Protein AF-A0A5E7XSR6-F1 (afdb_monomer)

Foldseek 3Di:
DDDDDDDDDDDDDDDDPPDDDPPPPPPDDPAFDADQDPQVLLVVVVWDDDPDPLDRDDPDDFPPPPQPDFAFAFFQAQQALDPVQVVQLLVLQLVQLLLPPLVFDLFVSLLSSQLLVFQLQWPRFPVGSNRRSAPCLVPPVAGPRNCSNVVVVVDDGDVVSSVSSSVSSVCRNNGDIDRQQHSFNDKDFPVDDDSNQNNFAWRDDTGRMTTTDHDDSSRVVTTNNHHRPSGHDDPPDDPVCCNPQVVCVSVVHDDDDDDPDDDDDDDDDDDDDDPDDDDDPDPDDDDDDDDDDDDDDDDDDDPDDDDDDDDDDDDDDDDDDDD

Radius of gyration: 32.45 Å; Cα contacts (8 Å, |Δi|>4): 374; chains: 1; bounding box: 91×85×134 Å

Mean predicted aligned error: 17.58 Å

Solvent-accessible surface area (backbone atoms only — not comparable to full-atom values): 20797 Å² total; per-residue (Å²): 139,87,85,86,84,83,85,82,81,83,84,82,81,83,79,82,80,87,71,79,75,80,83,77,74,78,76,75,76,75,81,56,71,55,59,74,53,64,67,61,45,31,54,77,70,72,38,51,76,67,88,72,82,69,50,82,66,74,88,62,78,73,74,77,75,59,92,88,71,64,67,52,49,78,61,45,64,71,64,50,81,42,73,68,29,45,53,46,33,41,52,32,41,16,48,50,18,30,78,76,21,53,90,44,56,72,69,29,27,42,46,48,45,42,26,53,58,36,30,20,18,14,54,46,44,42,36,21,55,32,45,48,50,50,33,42,51,88,45,94,90,50,43,76,39,58,54,65,68,73,57,55,77,78,50,88,76,59,65,72,46,45,54,53,22,36,55,50,27,50,42,35,43,69,28,54,65,51,44,78,45,29,68,18,64,47,69,47,49,76,90,61,83,63,63,62,57,63,43,36,37,79,63,41,73,45,81,64,33,39,32,21,22,63,49,72,52,48,29,68,62,25,49,72,74,32,68,68,68,32,54,47,68,62,88,90,58,68,74,90,50,50,77,60,53,52,54,29,50,76,71,73,42,84,83,86,80,82,70,96,82,75,84,86,80,88,84,84,90,79,91,74,91,71,88,75,84,85,80,82,86,76,81,86,77,90,78,91,84,84,89,83,90,85,85,89,77,93,76,91,81,81,80,96,74,87,86,83,84,82,78,81,80,80,80,83,82,84,81,86,80,91,129

pLDDT: mean 71.44, std 25.41, range [27.58, 98.69]

Sequence (323 aa):
MWVRAIFGVALLSAGASCVPAPDVATQAVPPAKPIRDPRLLLTKLGLAVPEGPLAEAPSSPAAAVTQGQLPAAPPFVETTYTPDAAARARDCLTAAVYYEARSEAPDGQRAVAQVVLNRVRNRAFPNTVCGVVYQGSNRRTGCQFSFTCDGSLYRPREPRAWDRARSIADAALSGSVFAEVGSATSYHTTAILPWWAPSLARVATIGAHVFYRWRSNLESALSYGQRYAGVEPVIGASPASVGREAVAAAFGVQVHYGSTDAQPAAAGKTADMAFGVAIHRGTGRAAVTTEPASSAVASDSVHGVRVHFGTRPATPEIGEATS

Secondary structure (DSSP, 8-state):
-------------------PPP------PPPPPPP--HHHHHHHTT----SS---PPP-S------TT-PPPPPP-B---SSHHHHHHHHHHHHHHHHHHHTTS-HHHHHHHHHHHHHHHTSTTS-SSHHHHHTTTTT-TT--SSGGGTSSGGGSPPPHHHHHHHHHHHHHHHBT---GGGTT--EEEETT---TTGGGSEEEEEETTEEEEE--HHHHHHHSS-S---S--PPTTS-HHHHHHHHHHHHTT-------S--PPPP-----------------------------------SSS-----PPPPPPPP------

Structure (mmCIF, N/CA/C/O backbone):
data_AF-A0A5E7XSR6-F1
#
_entry.id   AF-A0A5E7XSR6-F1
#
loop_
_atom_site.group_PDB
_atom_site.id
_atom_site.type_symbol
_atom_site.label_atom_id
_atom_site.label_alt_id
_atom_site.label_comp_id
_atom_site.label_asym_id
_atom_site.label_entity_id
_atom_site.label_seq_id
_atom_site.pdbx_PDB_ins_code
_atom_site.Cartn_x
_atom_site.Cartn_y
_atom_site.Cartn_z
_atom_site.occupancy
_atom_site.B_iso_or_equiv
_atom_site.auth_seq_id
_atom_site.auth_comp_id
_atom_site.auth_asym_id
_atom_site.auth_atom_id
_atom_site.pdbx_PDB_model_num
ATOM 1 N N . MET A 1 1 ? 67.914 -37.451 54.148 1.00 39.16 1 MET A N 1
ATOM 2 C CA . MET A 1 1 ? 67.658 -36.124 53.548 1.00 39.16 1 MET A CA 1
ATOM 3 C C . MET A 1 1 ? 66.232 -36.107 53.020 1.00 39.16 1 MET A C 1
ATOM 5 O O . MET A 1 1 ? 65.933 -36.854 52.102 1.00 39.16 1 MET A O 1
ATOM 9 N N . TRP A 1 2 ? 65.344 -35.354 53.667 1.00 38.56 2 TRP A N 1
ATOM 10 C CA . TRP A 1 2 ? 63.948 -35.155 53.263 1.00 38.56 2 TRP A CA 1
ATOM 11 C C . TRP A 1 2 ? 63.833 -33.769 52.623 1.00 38.56 2 TRP A C 1
ATOM 13 O O . TRP A 1 2 ? 64.243 -32.794 53.248 1.00 38.56 2 TRP A O 1
ATOM 23 N N . VAL A 1 3 ? 63.264 -33.664 51.422 1.00 47.06 3 VAL A N 1
ATOM 24 C CA . VAL A 1 3 ? 62.862 -32.379 50.828 1.00 47.06 3 VAL A CA 1
ATOM 25 C C . VAL A 1 3 ? 61.350 -32.423 50.631 1.00 47.06 3 VAL A C 1
ATOM 27 O O . VAL A 1 3 ? 60.840 -33.197 49.827 1.00 47.06 3 VAL A O 1
ATOM 30 N N . ARG A 1 4 ? 60.629 -31.624 51.425 1.00 52.78 4 ARG A N 1
ATOM 31 C CA . ARG A 1 4 ? 59.186 -31.387 51.292 1.00 52.78 4 ARG A CA 1
ATOM 32 C C . ARG A 1 4 ? 58.971 -30.263 50.276 1.00 52.78 4 ARG A C 1
ATOM 34 O O . ARG A 1 4 ? 59.413 -29.145 50.516 1.00 52.78 4 ARG A O 1
ATOM 41 N N . ALA A 1 5 ? 58.283 -30.553 49.175 1.00 56.84 5 ALA A N 1
ATOM 42 C CA . ALA A 1 5 ? 57.785 -29.540 48.250 1.00 56.84 5 ALA A CA 1
ATOM 43 C C . ALA A 1 5 ? 56.442 -28.991 48.764 1.00 56.84 5 ALA A C 1
ATOM 45 O O . ALA A 1 5 ? 55.510 -29.754 49.018 1.00 56.84 5 ALA A O 1
ATOM 46 N N . ILE A 1 6 ? 56.360 -27.672 48.941 1.00 59.56 6 ILE A N 1
ATOM 47 C CA . ILE A 1 6 ? 55.143 -26.945 49.316 1.00 59.56 6 ILE A CA 1
ATOM 48 C C . ILE A 1 6 ? 54.480 -26.476 48.016 1.00 59.56 6 ILE A C 1
ATOM 50 O O . ILE A 1 6 ? 55.027 -25.621 47.324 1.00 59.56 6 ILE A O 1
ATOM 54 N N . PHE A 1 7 ? 53.312 -27.025 47.677 1.00 52.94 7 PHE A N 1
ATOM 55 C CA . PHE A 1 7 ? 52.449 -26.473 46.629 1.00 52.94 7 PHE A CA 1
ATOM 56 C C . PHE A 1 7 ? 51.563 -25.382 47.241 1.00 52.94 7 PHE A C 1
ATOM 58 O O . PHE A 1 7 ? 50.692 -25.668 48.061 1.00 52.94 7 PHE A O 1
ATOM 65 N N . GLY A 1 8 ? 51.807 -24.126 46.863 1.00 49.34 8 GLY A N 1
ATOM 66 C CA . GLY A 1 8 ? 50.949 -22.992 47.202 1.00 49.34 8 GLY A CA 1
ATOM 67 C C . GLY A 1 8 ? 49.717 -22.952 46.297 1.00 49.34 8 GLY A C 1
ATOM 68 O O . GLY A 1 8 ? 49.843 -22.888 45.077 1.00 49.34 8 GLY A O 1
ATOM 69 N N . VAL A 1 9 ? 48.527 -22.985 46.894 1.00 58.41 9 VAL A N 1
ATOM 70 C CA . VAL A 1 9 ? 47.251 -22.762 46.203 1.00 58.41 9 VAL A CA 1
ATOM 71 C C . VAL A 1 9 ? 46.986 -21.257 46.166 1.00 58.41 9 VAL A C 1
ATOM 73 O O . VAL A 1 9 ? 46.831 -20.628 47.211 1.00 58.41 9 VAL A O 1
ATOM 76 N N . ALA A 1 10 ? 46.942 -20.671 44.969 1.00 54.31 10 ALA A N 1
ATOM 77 C CA . ALA A 1 10 ? 46.503 -19.294 44.772 1.00 54.31 10 ALA A CA 1
ATOM 78 C C . ALA A 1 10 ? 44.969 -19.221 44.877 1.00 54.31 10 ALA A C 1
ATOM 80 O O . ALA A 1 10 ? 44.261 -19.795 44.050 1.00 54.31 10 ALA A O 1
ATOM 81 N N . LEU A 1 11 ? 44.451 -18.523 45.892 1.00 57.03 11 LEU A N 1
ATOM 82 C CA . LEU A 1 11 ? 43.033 -18.166 45.970 1.00 57.03 11 LEU A CA 1
ATOM 83 C C . LEU A 1 11 ? 42.720 -17.076 44.933 1.00 57.03 11 LEU A C 1
ATOM 85 O O . LEU A 1 11 ? 43.234 -15.963 45.031 1.00 57.03 11 LEU A O 1
ATOM 89 N N . LEU A 1 12 ? 41.842 -17.375 43.970 1.00 55.56 12 LEU A N 1
ATOM 90 C CA . LEU A 1 12 ? 41.169 -16.358 43.161 1.00 55.56 12 LEU A CA 1
ATOM 91 C C . LEU A 1 12 ? 39.979 -15.785 43.941 1.00 55.56 12 LEU A C 1
ATOM 93 O O . LEU A 1 12 ? 38.986 -16.471 44.177 1.00 55.56 12 LEU A O 1
ATOM 97 N N . SER A 1 13 ? 40.067 -14.509 44.303 1.00 56.28 13 SER A N 1
ATOM 98 C CA . SER A 1 13 ? 38.968 -13.738 44.884 1.00 56.28 13 SER A CA 1
ATOM 99 C C . SER A 1 13 ? 38.013 -13.276 43.776 1.00 56.28 13 SER A C 1
ATOM 101 O O . SER A 1 13 ? 38.313 -12.329 43.051 1.00 56.28 13 SER A O 1
ATOM 103 N N . ALA A 1 14 ? 36.854 -13.920 43.632 1.00 58.34 14 ALA A N 1
ATOM 104 C CA . ALA A 1 14 ? 35.772 -13.415 42.788 1.00 58.34 14 ALA A CA 1
ATOM 105 C C . ALA A 1 14 ? 35.026 -12.291 43.530 1.00 58.34 14 ALA A C 1
ATOM 107 O O . ALA A 1 14 ? 34.187 -12.546 44.393 1.00 58.34 14 ALA A O 1
ATOM 108 N N . GLY A 1 15 ? 35.355 -11.035 43.223 1.00 54.59 15 GLY A N 1
ATOM 109 C CA . GLY A 1 15 ? 34.603 -9.879 43.704 1.00 54.59 15 GLY A CA 1
ATOM 110 C C . GLY A 1 15 ? 33.270 -9.761 42.965 1.00 54.59 15 GLY A C 1
ATOM 111 O O . GLY A 1 15 ? 33.239 -9.341 41.811 1.00 54.59 15 GLY A O 1
ATOM 112 N N . ALA A 1 16 ?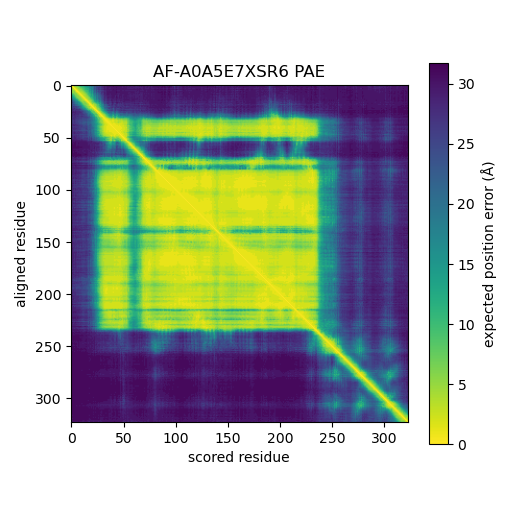 32.167 -10.118 43.622 1.00 59.72 16 ALA A N 1
ATOM 113 C CA . ALA A 1 16 ? 30.824 -9.811 43.145 1.00 59.72 16 ALA A CA 1
ATOM 114 C C . ALA A 1 16 ? 30.572 -8.302 43.300 1.00 59.72 16 ALA A C 1
ATOM 116 O O . ALA A 1 16 ? 30.295 -7.811 44.394 1.00 59.72 16 ALA A O 1
ATOM 117 N N . SER A 1 17 ? 30.718 -7.547 42.210 1.00 64.75 17 SER A N 1
ATOM 118 C CA . SER A 1 17 ? 30.332 -6.138 42.178 1.00 64.75 17 SER A CA 1
ATOM 119 C C . SER A 1 17 ? 28.809 -6.053 42.064 1.00 64.75 17 SER A C 1
ATOM 121 O O . SER A 1 17 ? 28.239 -6.243 40.991 1.00 64.75 17 SER A O 1
ATOM 123 N N . CYS A 1 18 ? 28.139 -5.816 43.191 1.00 59.16 18 CYS A N 1
ATOM 124 C CA . CYS A 1 18 ? 26.712 -5.512 43.237 1.00 59.16 18 CYS A CA 1
ATOM 125 C C . CYS A 1 18 ? 26.480 -4.069 42.768 1.00 59.16 18 CYS A C 1
ATOM 127 O O . CYS A 1 18 ? 26.270 -3.175 43.585 1.00 59.16 18 CYS A O 1
ATOM 129 N N . VAL A 1 19 ? 26.533 -3.829 41.457 1.00 73.56 19 VAL A N 1
ATOM 130 C CA . VAL A 1 19 ? 25.953 -2.615 40.869 1.00 73.56 19 VAL A CA 1
ATOM 131 C C . VAL A 1 19 ? 24.514 -2.956 40.475 1.00 73.56 19 VAL A C 1
ATOM 133 O O . VAL A 1 19 ? 24.324 -3.750 39.552 1.00 73.56 19 VAL A O 1
ATOM 136 N N . PRO A 1 20 ? 23.491 -2.427 41.171 1.00 63.44 20 PRO A N 1
ATOM 137 C CA . PRO A 1 20 ? 22.112 -2.603 40.742 1.00 63.44 20 PRO A CA 1
ATOM 138 C C . PRO A 1 20 ? 21.938 -1.966 39.360 1.00 63.44 20 PRO A C 1
ATOM 140 O O . PRO A 1 20 ? 22.352 -0.827 39.133 1.00 63.44 20 PRO A O 1
ATOM 143 N N . ALA A 1 21 ? 21.362 -2.721 38.424 1.00 61.53 21 ALA A N 1
ATOM 144 C CA . ALA A 1 21 ? 20.996 -2.189 37.120 1.00 61.53 21 ALA A CA 1
ATOM 145 C C . ALA A 1 21 ? 20.028 -1.008 37.323 1.00 61.53 21 ALA A C 1
ATOM 147 O O . ALA A 1 21 ? 19.143 -1.107 38.176 1.00 61.53 21 ALA A O 1
ATOM 148 N N . PRO A 1 22 ? 20.178 0.108 36.589 1.00 59.19 22 PRO A N 1
ATOM 149 C CA . PRO A 1 22 ? 19.211 1.188 36.674 1.00 59.19 22 PRO A CA 1
ATOM 150 C C . PRO A 1 22 ? 17.839 0.646 36.269 1.00 59.19 22 PRO A C 1
ATOM 152 O O . PRO A 1 22 ? 17.699 0.052 35.197 1.00 59.19 22 PRO A O 1
ATOM 155 N N . ASP A 1 23 ? 16.839 0.860 37.124 1.00 51.88 23 ASP A N 1
ATOM 156 C CA . ASP A 1 23 ? 15.438 0.640 36.790 1.00 51.88 23 ASP A CA 1
ATOM 157 C C . ASP A 1 23 ? 15.093 1.527 35.591 1.00 51.88 23 ASP A C 1
ATOM 159 O O . ASP A 1 23 ? 14.804 2.720 35.719 1.00 51.88 23 ASP A O 1
ATOM 163 N N . VAL A 1 24 ? 15.144 0.950 34.390 1.00 56.66 24 VAL A N 1
ATOM 164 C CA . VAL A 1 24 ? 14.559 1.559 33.200 1.00 56.66 24 VAL A CA 1
ATOM 165 C C . VAL A 1 24 ? 13.053 1.437 33.371 1.00 56.66 24 VAL A C 1
ATOM 167 O O . VAL A 1 24 ? 12.417 0.507 32.875 1.00 56.66 24 VAL A O 1
ATOM 170 N N . ALA A 1 25 ? 12.481 2.374 34.126 1.00 51.47 25 ALA A N 1
ATOM 171 C CA . ALA A 1 25 ? 11.051 2.591 34.157 1.00 51.47 25 ALA A CA 1
ATOM 172 C C . ALA A 1 25 ? 10.600 2.808 32.709 1.00 51.47 25 ALA A C 1
ATOM 174 O O . ALA A 1 25 ? 10.896 3.829 32.084 1.00 51.47 25 ALA A O 1
ATOM 175 N N . THR A 1 26 ? 9.913 1.811 32.158 1.00 54.03 26 THR A N 1
ATOM 176 C CA . THR A 1 26 ? 9.207 1.913 30.889 1.00 54.03 26 THR A CA 1
ATOM 177 C C . THR A 1 26 ? 8.106 2.946 31.085 1.00 54.03 26 THR A C 1
ATOM 179 O O . THR A 1 26 ? 7.009 2.638 31.541 1.00 54.03 26 THR A O 1
ATOM 182 N N . GLN A 1 27 ? 8.409 4.214 30.798 1.00 49.91 27 GLN A N 1
ATOM 183 C CA . GLN A 1 27 ? 7.385 5.244 30.721 1.00 49.91 27 GLN A CA 1
ATOM 184 C C . GLN A 1 27 ? 6.416 4.827 29.614 1.00 49.91 27 GLN A C 1
ATOM 186 O O . GLN A 1 27 ? 6.729 4.909 28.426 1.00 49.91 27 GLN A O 1
ATOM 191 N N . ALA A 1 28 ? 5.250 4.322 30.015 1.00 58.31 28 ALA A N 1
ATOM 192 C CA . ALA A 1 28 ? 4.170 4.015 29.101 1.00 58.31 28 ALA A CA 1
ATOM 193 C C . ALA A 1 28 ? 3.761 5.320 28.409 1.00 58.31 28 ALA A C 1
ATOM 195 O O . ALA A 1 28 ? 3.197 6.217 29.038 1.00 58.31 28 ALA A O 1
ATOM 196 N N . VAL A 1 29 ? 4.085 5.450 27.120 1.00 58.41 29 VAL A N 1
ATOM 197 C CA . VAL A 1 29 ? 3.645 6.585 26.307 1.00 58.41 29 VAL A CA 1
ATOM 198 C C . VAL A 1 29 ? 2.113 6.597 26.345 1.00 58.41 29 VAL A C 1
ATOM 200 O O . VAL A 1 29 ? 1.501 5.592 25.970 1.00 58.41 29 VAL A O 1
ATOM 203 N N . PRO A 1 30 ? 1.470 7.683 26.817 1.00 61.91 30 PRO A N 1
ATOM 204 C CA . PRO A 1 30 ? 0.019 7.725 26.907 1.00 61.91 30 PRO A CA 1
ATOM 205 C C . PRO A 1 30 ? -0.591 7.516 25.514 1.00 61.91 30 PRO A C 1
ATOM 207 O O . PRO A 1 30 ? -0.061 8.042 24.528 1.00 61.91 30 PRO A O 1
ATOM 210 N N . PRO A 1 31 ? -1.698 6.760 25.401 1.00 70.62 31 PRO A N 1
ATOM 211 C CA . PRO A 1 31 ? -2.284 6.444 24.107 1.00 70.62 31 PRO A CA 1
ATOM 212 C C . PRO A 1 31 ? -2.679 7.732 23.381 1.00 70.62 31 PRO A C 1
ATOM 214 O O . PRO A 1 31 ? -3.325 8.618 23.951 1.00 70.62 31 PRO A O 1
ATOM 217 N N . ALA A 1 32 ? -2.283 7.845 22.112 1.00 80.38 32 ALA A N 1
ATOM 218 C CA . ALA A 1 32 ? -2.592 9.014 21.301 1.00 80.38 32 ALA A CA 1
ATOM 219 C C . ALA A 1 32 ? -4.114 9.227 21.216 1.00 80.38 32 ALA A C 1
ATOM 221 O O . ALA A 1 32 ? -4.882 8.295 20.970 1.00 80.38 32 ALA A O 1
ATOM 222 N N . LYS A 1 33 ? -4.567 10.470 21.412 1.00 86.44 33 LYS A N 1
ATOM 223 C CA . LYS A 1 33 ? -5.989 10.812 21.274 1.00 86.44 33 LYS A CA 1
ATOM 224 C C . LYS A 1 33 ? -6.396 10.789 19.791 1.00 86.44 33 LYS A C 1
ATOM 226 O O . LYS A 1 33 ? -5.635 11.281 18.957 1.00 86.44 33 LYS A O 1
ATOM 231 N N . PRO A 1 34 ? -7.594 10.279 19.450 1.00 87.94 34 PRO A N 1
ATOM 232 C CA . PRO A 1 34 ? -8.066 10.252 18.070 1.00 87.94 34 PRO A CA 1
ATOM 233 C C . PRO A 1 34 ? -8.287 11.669 17.532 1.00 87.94 34 PRO A C 1
ATOM 235 O O . PRO A 1 34 ? -8.967 12.484 18.161 1.00 87.94 34 PRO A O 1
ATOM 238 N N . ILE A 1 35 ? -7.758 11.947 16.343 1.00 89.31 35 ILE A N 1
ATOM 239 C CA . ILE A 1 35 ? -8.008 13.190 15.613 1.00 89.31 35 ILE A CA 1
ATOM 240 C C . ILE A 1 35 ? -9.332 13.043 14.869 1.00 89.31 35 ILE A C 1
ATOM 242 O O . ILE A 1 35 ? -9.474 12.174 14.012 1.00 89.31 35 ILE A O 1
ATOM 246 N N . ARG A 1 36 ? -10.311 13.881 15.227 1.00 86.56 36 ARG A N 1
ATOM 247 C CA . ARG A 1 36 ? -11.663 13.843 14.645 1.00 86.56 36 ARG A CA 1
ATOM 248 C C . ARG A 1 36 ? -11.819 14.719 13.407 1.00 86.56 36 ARG A C 1
ATOM 250 O O . ARG A 1 36 ? -12.655 14.400 12.574 1.00 86.56 36 ARG A O 1
ATOM 257 N N . ASP A 1 37 ? -11.031 15.786 13.295 1.00 89.00 37 ASP A N 1
ATOM 258 C CA . ASP A 1 37 ? -11.021 16.657 12.119 1.00 89.00 37 ASP A CA 1
ATOM 259 C C . ASP A 1 37 ? -10.346 15.931 10.935 1.00 89.00 37 ASP A C 1
ATOM 261 O O . ASP A 1 37 ? -9.140 15.651 11.001 1.00 89.00 37 ASP A O 1
ATOM 265 N N . PRO A 1 38 ? -11.088 15.631 9.849 1.00 88.12 38 PRO A N 1
ATOM 266 C CA . PRO A 1 38 ? -10.548 14.939 8.685 1.00 88.12 38 PRO A CA 1
ATOM 267 C C . PRO A 1 38 ? -9.421 15.698 7.985 1.00 88.12 38 PRO A C 1
ATOM 269 O O . PRO A 1 38 ? -8.438 15.087 7.565 1.00 88.12 38 PRO A O 1
ATOM 272 N N . ARG A 1 39 ? -9.535 17.026 7.866 1.00 90.12 39 ARG A N 1
ATOM 273 C CA . ARG A 1 39 ? -8.524 17.847 7.187 1.00 90.12 39 ARG A CA 1
ATOM 274 C C . ARG A 1 39 ? -7.235 17.865 7.986 1.00 90.12 39 ARG A C 1
ATOM 276 O O . ARG A 1 39 ? -6.160 17.665 7.422 1.00 90.12 39 ARG A O 1
ATOM 283 N N . LEU A 1 40 ? -7.340 18.041 9.302 1.00 91.94 40 LEU A N 1
ATOM 284 C CA . LEU A 1 40 ? -6.182 17.977 10.186 1.00 91.94 40 LEU A CA 1
ATOM 285 C C . LEU A 1 40 ? -5.515 16.597 10.149 1.00 91.94 40 LEU A C 1
ATOM 287 O O . LEU A 1 40 ? -4.286 16.518 10.110 1.00 91.94 40 LEU A O 1
ATOM 291 N N . LEU A 1 41 ? -6.304 15.516 10.144 1.00 92.06 41 LEU A N 1
ATOM 292 C CA . LEU A 1 41 ? -5.781 14.153 10.062 1.00 92.06 41 LEU A CA 1
ATOM 293 C C . LEU A 1 41 ? -4.997 13.929 8.761 1.00 92.06 41 LEU A C 1
ATOM 295 O O . LEU A 1 41 ? -3.854 13.480 8.821 1.00 92.06 41 LEU A O 1
ATOM 299 N N . LEU A 1 42 ? -5.574 14.276 7.606 1.00 92.12 42 LEU A N 1
ATOM 300 C CA . LEU A 1 42 ? -4.919 14.127 6.300 1.00 92.12 42 LEU A CA 1
ATOM 301 C C . LEU A 1 42 ? -3.630 14.954 6.208 1.00 92.12 42 LEU A C 1
ATOM 303 O O . LEU A 1 42 ? -2.594 14.427 5.801 1.00 92.12 42 LEU A O 1
ATOM 307 N N . THR A 1 43 ? -3.668 16.207 6.665 1.00 92.44 43 THR A N 1
ATOM 308 C CA . THR A 1 43 ? -2.491 17.085 6.695 1.00 92.44 43 THR A CA 1
ATOM 309 C C . THR A 1 43 ? -1.380 16.502 7.566 1.00 92.44 43 THR A C 1
ATOM 311 O O . THR A 1 43 ? -0.230 16.443 7.133 1.00 92.44 43 THR A O 1
ATOM 314 N N . LYS A 1 44 ? -1.699 16.004 8.770 1.00 91.88 44 LYS A N 1
ATOM 315 C CA . LYS A 1 44 ? -0.698 15.378 9.653 1.00 91.88 44 LYS A CA 1
ATOM 316 C C . LYS A 1 44 ? -0.149 14.057 9.111 1.00 91.88 44 LYS A C 1
ATOM 318 O O . LYS A 1 44 ? 0.978 13.701 9.436 1.00 91.88 44 LYS A O 1
ATOM 323 N N . LEU A 1 45 ? -0.918 13.346 8.289 1.00 90.56 45 LEU A N 1
ATOM 324 C CA . LEU A 1 45 ? -0.451 12.165 7.558 1.00 90.56 45 LEU A CA 1
ATOM 325 C C . LEU A 1 45 ? 0.380 12.525 6.312 1.00 90.56 45 LEU A C 1
ATOM 327 O O . LEU A 1 45 ? 0.927 11.631 5.672 1.00 90.56 45 LEU A O 1
ATOM 331 N N . GLY A 1 46 ? 0.485 13.808 5.946 1.00 89.38 46 GLY A N 1
ATOM 332 C CA . GLY A 1 46 ? 1.179 14.244 4.733 1.00 89.38 46 GLY A CA 1
ATOM 333 C C . GLY A 1 46 ? 0.485 13.794 3.441 1.00 89.38 46 GLY A C 1
ATOM 334 O O . GLY A 1 46 ? 1.154 13.616 2.413 1.00 89.38 46 GLY A O 1
ATOM 335 N N . LEU A 1 47 ? -0.832 13.578 3.501 1.00 91.44 47 LEU A N 1
ATOM 336 C CA . LEU A 1 47 ? -1.676 13.168 2.380 1.00 91.44 47 LEU A CA 1
ATOM 337 C C . LEU A 1 47 ? -2.302 14.380 1.686 1.00 91.44 47 LEU A C 1
ATOM 339 O O . LEU A 1 47 ? -2.382 15.469 2.256 1.00 91.44 47 LEU A O 1
ATOM 343 N N . ALA A 1 48 ? -2.751 14.186 0.444 1.00 89.62 48 ALA A N 1
ATOM 344 C CA . ALA A 1 48 ? -3.489 15.226 -0.258 1.00 89.62 48 ALA A CA 1
ATOM 345 C C . ALA A 1 48 ? -4.829 15.471 0.449 1.00 89.62 48 ALA A C 1
ATOM 347 O O . ALA A 1 48 ? -5.507 14.524 0.852 1.00 89.62 48 ALA A O 1
ATOM 348 N N . VAL A 1 49 ? -5.211 16.740 0.581 1.00 89.56 49 VAL A N 1
ATOM 349 C CA . VAL A 1 49 ? -6.517 17.158 1.098 1.00 89.56 49 VAL A CA 1
ATOM 350 C C . VAL A 1 49 ? -7.363 17.561 -0.109 1.00 89.56 49 VAL A C 1
ATOM 352 O O . VAL A 1 49 ? -7.102 18.616 -0.682 1.00 89.56 49 VAL A O 1
ATOM 355 N N . PRO A 1 50 ? -8.328 16.736 -0.556 1.00 82.69 50 PRO A N 1
ATOM 356 C CA . PRO A 1 50 ? -9.135 17.080 -1.718 1.00 82.69 50 PRO A CA 1
ATOM 357 C C . PRO A 1 50 ? -9.976 18.333 -1.477 1.00 82.69 50 PRO A C 1
ATOM 359 O O . PRO A 1 50 ? -10.533 18.521 -0.392 1.00 82.69 50 PRO A O 1
ATOM 362 N N . GLU A 1 51 ? -10.126 19.143 -2.522 1.00 76.19 51 GLU A N 1
ATOM 363 C CA . GLU A 1 51 ? -11.071 20.256 -2.523 1.00 76.19 51 GLU A CA 1
ATOM 364 C C . GLU A 1 51 ? -12.520 19.739 -2.427 1.00 76.19 51 GLU A C 1
ATOM 366 O O . GLU A 1 51 ? -12.874 18.691 -2.989 1.00 76.19 51 GLU A O 1
ATOM 371 N N . GLY A 1 52 ? -13.361 20.475 -1.694 1.00 73.44 52 GLY A N 1
ATOM 372 C CA . GLY A 1 52 ? -14.778 20.160 -1.479 1.00 73.44 52 GLY A CA 1
ATOM 373 C C . GLY A 1 52 ? -15.134 19.640 -0.074 1.00 73.44 52 GLY A C 1
ATOM 374 O O . GLY A 1 52 ? -14.307 19.654 0.846 1.00 73.44 52 GLY A O 1
ATOM 375 N N . PRO A 1 53 ? -16.395 19.224 0.142 1.00 68.31 53 PRO A N 1
ATOM 376 C CA . PRO A 1 53 ? -16.862 18.751 1.441 1.00 68.31 53 PRO A 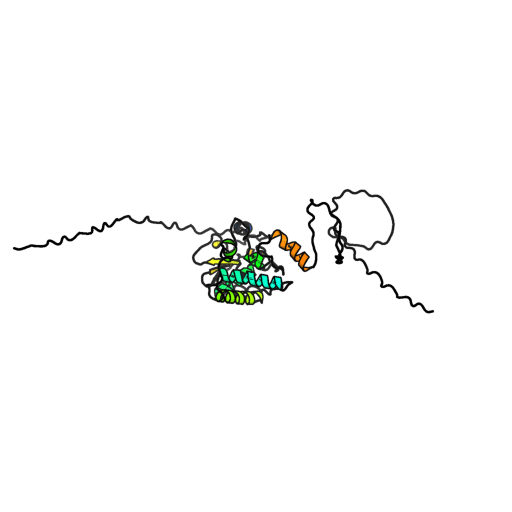CA 1
ATOM 377 C C . PRO A 1 53 ? -16.263 17.377 1.782 1.00 68.31 53 PRO A C 1
ATOM 379 O O . PRO A 1 53 ? -16.770 16.328 1.391 1.00 68.31 53 PRO A O 1
ATOM 382 N N . LEU A 1 54 ? -15.178 17.386 2.557 1.00 68.88 54 LEU A N 1
ATOM 383 C CA . LEU A 1 54 ? -14.721 16.252 3.362 1.00 68.88 54 LEU A CA 1
ATOM 384 C C . LEU A 1 54 ? -15.612 16.242 4.601 1.00 68.88 54 LEU A C 1
ATOM 386 O O . LEU A 1 54 ? -15.261 16.860 5.601 1.00 68.88 54 LEU A O 1
ATOM 390 N N . ALA A 1 55 ? -16.829 15.721 4.448 1.00 57.12 55 ALA A N 1
ATOM 391 C CA . ALA A 1 55 ? -17.932 15.915 5.382 1.00 57.12 55 ALA A CA 1
ATOM 392 C C . ALA A 1 55 ? -17.503 15.872 6.863 1.00 57.12 55 ALA A C 1
ATOM 394 O O . ALA A 1 55 ? -16.705 15.034 7.292 1.00 57.12 55 ALA A O 1
ATOM 395 N N . GLU A 1 56 ? -18.060 16.785 7.650 1.00 49.81 56 GLU A N 1
ATOM 396 C CA . GLU A 1 56 ? -17.889 16.831 9.097 1.00 49.81 56 GLU A CA 1
ATOM 397 C C . GLU A 1 56 ? -18.486 15.554 9.697 1.00 49.81 56 GLU A C 1
ATOM 399 O O . GLU A 1 56 ? -19.628 15.200 9.401 1.00 49.81 56 GLU A O 1
ATOM 404 N N . ALA A 1 57 ? -17.667 14.778 10.415 1.00 45.72 57 ALA A N 1
ATOM 405 C CA . ALA A 1 57 ? -18.049 13.479 10.966 1.00 45.72 57 ALA A CA 1
ATOM 406 C C . ALA A 1 57 ? -19.374 13.588 11.741 1.00 45.72 57 ALA A C 1
ATOM 408 O O . ALA A 1 57 ? -19.427 14.373 12.690 1.00 45.72 57 ALA A O 1
ATOM 409 N N . PRO A 1 58 ? -20.430 12.803 11.434 1.00 39.69 58 PRO A N 1
ATOM 410 C CA . PRO A 1 58 ? -21.519 12.683 12.385 1.00 39.69 58 PRO A CA 1
ATOM 411 C C . PRO A 1 58 ? -20.941 12.089 13.675 1.00 39.69 58 PRO A C 1
ATOM 413 O O . PRO A 1 58 ? -20.283 11.048 13.669 1.00 39.69 58 PRO A O 1
ATOM 416 N N . SER A 1 59 ? -21.193 12.766 14.790 1.00 42.44 59 SER A N 1
ATOM 417 C CA . SER A 1 59 ? -20.787 12.397 16.150 1.00 42.44 59 SER A CA 1
ATOM 418 C C . SER A 1 59 ? -21.492 11.148 16.694 1.00 42.44 59 SER A C 1
ATOM 420 O O . SER A 1 59 ? -21.337 10.827 17.872 1.00 42.44 59 SER A O 1
ATOM 422 N N . SER A 1 60 ? -22.234 10.413 15.861 1.00 38.78 60 SER A N 1
ATOM 423 C CA . SER A 1 60 ? -22.802 9.130 16.262 1.00 38.78 60 SER A CA 1
ATOM 424 C C . SER A 1 60 ? -21.697 8.082 16.384 1.00 38.78 60 SER A C 1
ATOM 426 O O . SER A 1 60 ? -20.816 8.027 15.517 1.00 38.78 60 SER A O 1
ATOM 428 N N . PRO A 1 61 ? -21.726 7.228 17.427 1.00 41.12 61 PRO A N 1
ATOM 429 C CA . PRO A 1 61 ? -20.878 6.049 17.444 1.00 41.12 61 PRO A CA 1
ATOM 430 C C . PRO A 1 61 ? -21.163 5.317 16.140 1.00 41.12 61 PRO A C 1
ATOM 432 O O . PRO A 1 61 ? -22.327 5.079 15.816 1.00 41.12 61 PRO A O 1
ATOM 435 N N . ALA A 1 62 ? -20.115 5.061 15.352 1.00 47.09 62 ALA A N 1
ATOM 436 C CA . ALA A 1 62 ? -20.230 4.241 14.161 1.00 47.09 62 ALA A CA 1
ATOM 437 C C . ALA A 1 62 ? -21.088 3.041 14.552 1.00 47.09 62 ALA A C 1
ATOM 439 O O . ALA A 1 62 ? -20.700 2.318 15.474 1.00 47.09 62 ALA A O 1
ATOM 440 N N . ALA A 1 63 ? -22.272 2.897 13.940 1.00 41.91 63 ALA A N 1
ATOM 441 C CA . ALA A 1 63 ? -23.063 1.691 14.103 1.00 41.91 63 ALA A CA 1
ATOM 442 C C . ALA A 1 63 ? -22.072 0.551 13.924 1.00 41.91 63 ALA A C 1
ATOM 444 O O . ALA A 1 63 ? -21.336 0.543 12.931 1.00 41.91 63 ALA A O 1
ATOM 445 N N . ALA A 1 64 ? -21.923 -0.264 14.968 1.00 43.31 64 ALA A N 1
ATOM 446 C CA . ALA A 1 64 ? -20.897 -1.279 15.020 1.00 43.31 64 ALA A CA 1
ATOM 447 C C . ALA A 1 64 ? -21.060 -2.129 13.763 1.00 43.31 64 ALA A C 1
ATOM 449 O O . ALA A 1 64 ? -22.009 -2.898 13.643 1.00 43.31 64 ALA A O 1
ATOM 450 N N . VAL A 1 65 ? -20.178 -1.929 12.783 1.00 46.53 65 VAL A N 1
ATOM 451 C CA . VAL A 1 65 ? -20.080 -2.850 11.665 1.00 46.53 65 VAL A CA 1
ATOM 452 C C . VAL A 1 65 ? -19.533 -4.108 12.309 1.00 46.53 65 VAL A C 1
ATOM 454 O O . VAL A 1 65 ? -18.365 -4.143 12.701 1.00 46.53 65 VAL A O 1
ATOM 457 N N . THR A 1 66 ? -20.414 -5.082 12.520 1.00 43.25 66 THR A N 1
ATOM 458 C CA . THR A 1 66 ? -20.063 -6.406 13.018 1.00 43.25 66 THR A CA 1
ATOM 459 C C . THR A 1 66 ? -18.864 -6.909 12.224 1.00 43.25 66 THR A C 1
ATOM 461 O O . THR A 1 66 ? -18.856 -6.842 10.990 1.00 43.25 66 THR A O 1
ATOM 464 N N . GLN A 1 67 ? -17.822 -7.362 12.928 1.00 41.56 67 GLN A N 1
ATOM 465 C CA . GLN A 1 67 ? -16.686 -8.013 12.284 1.00 41.56 67 GLN A CA 1
ATOM 466 C C . GLN A 1 67 ? -17.225 -9.155 11.411 1.00 41.56 67 GLN A C 1
ATOM 468 O O . GLN A 1 67 ? -17.868 -10.060 11.930 1.00 41.56 67 GLN A O 1
ATOM 473 N N . GLY A 1 68 ? -17.029 -9.063 10.092 1.00 43.97 68 GLY A N 1
ATOM 474 C CA . GLY A 1 68 ? -17.526 -10.052 9.125 1.00 43.97 68 GLY A CA 1
ATOM 475 C C . GLY A 1 68 ? -18.359 -9.500 7.965 1.00 43.97 68 GLY A C 1
ATOM 476 O O . GLY A 1 68 ? -18.583 -10.230 7.010 1.00 43.97 68 GLY A O 1
ATOM 477 N N . GLN A 1 69 ? -18.768 -8.224 7.988 1.00 55.75 69 GLN A N 1
ATOM 478 C CA . GLN A 1 69 ? -19.597 -7.639 6.917 1.00 55.75 69 GLN A CA 1
ATOM 479 C C . GLN A 1 69 ? -19.014 -6.346 6.336 1.00 55.75 69 GLN A C 1
ATOM 481 O O . GLN A 1 69 ? -19.725 -5.375 6.074 1.00 55.75 69 GLN A O 1
ATOM 486 N N . LEU A 1 70 ? -17.691 -6.306 6.166 1.00 66.00 70 LEU A N 1
ATOM 487 C CA . LEU A 1 70 ? -17.063 -5.231 5.405 1.00 66.00 70 LEU A CA 1
ATOM 488 C C . LEU A 1 70 ? -17.272 -5.511 3.915 1.00 66.00 70 LEU A C 1
ATOM 490 O O . LEU A 1 70 ? -16.941 -6.610 3.466 1.00 66.00 70 LEU A O 1
ATOM 494 N N . PRO A 1 71 ? -17.816 -4.558 3.137 1.00 72.00 71 PRO A N 1
ATOM 495 C CA . PRO A 1 71 ? -17.917 -4.744 1.702 1.00 72.00 71 PRO A CA 1
ATOM 496 C C . PRO A 1 71 ? -16.510 -4.928 1.132 1.00 72.00 71 PRO A C 1
ATOM 498 O O . PRO A 1 71 ? -15.592 -4.158 1.437 1.00 72.00 71 PRO A O 1
ATOM 501 N N . ALA A 1 72 ? -16.343 -5.969 0.319 1.00 82.19 72 ALA A N 1
ATOM 502 C CA . ALA A 1 72 ? -15.116 -6.168 -0.430 1.00 82.19 72 ALA A CA 1
ATOM 503 C C . ALA A 1 72 ? -14.857 -4.941 -1.318 1.00 82.19 72 ALA A C 1
ATOM 505 O O . ALA A 1 72 ? -15.792 -4.319 -1.832 1.00 82.19 72 ALA A O 1
ATOM 506 N N . ALA A 1 73 ? -13.585 -4.595 -1.511 1.00 86.88 73 ALA A N 1
ATOM 507 C CA . ALA A 1 73 ? -13.236 -3.575 -2.487 1.00 86.88 73 ALA A CA 1
ATOM 508 C C . ALA A 1 73 ? -13.707 -4.014 -3.885 1.00 86.88 73 ALA A C 1
ATOM 510 O O . ALA A 1 73 ? -13.663 -5.206 -4.195 1.00 86.88 73 ALA A O 1
ATOM 511 N N . PRO A 1 74 ? -14.098 -3.085 -4.772 1.00 87.62 74 PRO A N 1
ATOM 512 C CA . PRO A 1 74 ? -14.303 -3.430 -6.171 1.00 87.62 74 PRO A CA 1
ATOM 513 C C . PRO A 1 74 ? -13.039 -4.098 -6.749 1.00 87.62 74 PRO A C 1
ATOM 515 O O . PRO A 1 74 ? -11.922 -3.724 -6.355 1.00 87.62 74 PRO A O 1
ATOM 518 N N . PRO A 1 75 ? -13.159 -5.032 -7.705 1.00 89.19 75 PRO A N 1
ATOM 519 C CA . PRO A 1 75 ? -12.009 -5.540 -8.447 1.00 89.19 75 PRO A CA 1
ATOM 520 C C . PRO A 1 75 ? -11.188 -4.400 -9.050 1.00 89.19 75 PRO A C 1
ATOM 522 O O . PRO A 1 75 ? -11.740 -3.408 -9.532 1.00 89.19 75 PRO A O 1
ATOM 525 N N . PHE A 1 76 ? -9.863 -4.496 -8.961 1.00 88.06 76 PHE A N 1
ATOM 526 C CA . PHE A 1 76 ? -8.967 -3.621 -9.711 1.00 88.06 76 PHE A CA 1
ATOM 527 C C . PHE A 1 76 ? -8.593 -4.352 -10.987 1.00 88.06 76 PHE A C 1
ATOM 529 O O . PHE A 1 76 ? -7.783 -5.267 -10.944 1.00 88.06 76 PHE A O 1
ATOM 536 N N . VAL A 1 77 ? -9.205 -3.978 -12.101 1.00 83.44 77 VAL A N 1
ATOM 537 C CA . VAL A 1 77 ? -8.748 -4.457 -13.402 1.00 83.44 77 VAL A CA 1
ATOM 538 C C . VAL A 1 77 ? -7.842 -3.383 -13.956 1.00 83.44 77 VAL A C 1
ATOM 540 O O . VAL A 1 77 ? -8.287 -2.275 -14.272 1.00 83.44 77 VAL A O 1
ATOM 543 N N . GLU A 1 78 ? -6.554 -3.691 -14.002 1.00 77.12 78 GLU A N 1
ATOM 544 C CA . GLU A 1 78 ? -5.580 -2.784 -14.565 1.00 77.12 78 GLU A CA 1
ATOM 545 C C . GLU A 1 78 ? -5.936 -2.474 -16.023 1.00 77.12 78 GLU A C 1
ATOM 547 O O . GLU A 1 78 ? -6.065 -3.360 -16.863 1.00 77.12 78 GLU A O 1
ATOM 552 N N . THR A 1 79 ? -6.116 -1.187 -16.312 1.00 79.62 79 THR A N 1
ATOM 553 C CA . THR A 1 79 ? -6.358 -0.684 -17.666 1.00 79.62 79 THR A CA 1
ATOM 554 C C . THR A 1 79 ? -5.274 0.343 -17.971 1.00 79.62 79 THR A C 1
ATOM 556 O O . THR A 1 79 ? -5.473 1.545 -17.796 1.00 79.62 79 THR A O 1
ATOM 559 N N . THR A 1 80 ? -4.079 -0.133 -18.315 1.00 78.94 80 THR A N 1
ATOM 560 C CA . THR A 1 80 ? -2.963 0.717 -18.746 1.00 78.94 80 THR A CA 1
ATOM 561 C C . THR A 1 80 ? -3.026 0.998 -20.240 1.00 78.94 80 THR A C 1
ATOM 563 O O . THR A 1 80 ? -3.521 0.189 -21.022 1.00 78.94 80 THR A O 1
ATOM 566 N N . TYR A 1 81 ? -2.512 2.158 -20.652 1.00 78.81 81 TYR A N 1
ATOM 567 C CA . TYR A 1 81 ? -2.483 2.539 -22.067 1.00 78.81 81 TYR A CA 1
ATOM 568 C C . TYR A 1 81 ? -1.355 1.854 -22.850 1.00 78.81 81 TYR A C 1
ATOM 570 O O . TYR A 1 81 ? -1.420 1.801 -24.075 1.00 78.81 81 TYR A O 1
ATOM 578 N N . THR A 1 82 ? -0.316 1.346 -22.172 1.00 87.38 82 THR A N 1
ATOM 579 C CA . THR A 1 82 ? 0.843 0.710 -22.817 1.00 87.38 82 THR A CA 1
ATOM 580 C C . THR A 1 82 ? 1.348 -0.517 -22.043 1.00 87.38 82 THR A C 1
ATOM 582 O O . THR A 1 82 ? 1.245 -0.546 -20.812 1.00 87.38 82 THR A O 1
ATOM 585 N N . PRO A 1 83 ? 1.968 -1.505 -22.725 1.00 89.00 83 PRO A N 1
ATOM 586 C CA . PRO A 1 83 ? 2.600 -2.654 -22.067 1.00 89.00 83 PRO A CA 1
ATOM 587 C C . PRO A 1 83 ? 3.688 -2.264 -21.058 1.00 89.00 83 PRO A C 1
ATOM 589 O O . PRO A 1 83 ? 3.807 -2.888 -20.006 1.00 89.00 83 PRO A O 1
ATOM 592 N N . ASP A 1 84 ? 4.449 -1.203 -21.340 1.00 91.06 84 ASP A N 1
ATOM 593 C CA . ASP A 1 84 ? 5.486 -0.705 -20.431 1.00 91.06 84 ASP A CA 1
ATOM 594 C C . ASP A 1 84 ? 4.897 -0.138 -19.139 1.00 91.06 84 ASP A C 1
ATOM 596 O O . ASP A 1 84 ? 5.449 -0.344 -18.058 1.00 91.06 84 ASP A O 1
ATOM 600 N N . ALA A 1 85 ? 3.767 0.574 -19.228 1.00 91.00 85 ALA A N 1
ATOM 601 C CA . ALA A 1 85 ? 3.056 1.028 -18.040 1.00 91.00 85 ALA A CA 1
ATOM 602 C C . ALA A 1 85 ? 2.567 -0.173 -17.219 1.00 91.00 85 ALA A C 1
ATOM 604 O O . ALA A 1 85 ? 2.738 -0.162 -16.002 1.00 91.00 85 ALA A O 1
ATOM 605 N N . ALA A 1 86 ? 2.077 -1.227 -17.882 1.00 92.62 86 ALA A N 1
ATOM 606 C CA . ALA A 1 86 ? 1.654 -2.452 -17.211 1.00 92.62 86 ALA A CA 1
ATOM 607 C C . ALA A 1 86 ? 2.795 -3.161 -16.472 1.00 92.62 86 ALA A C 1
ATOM 609 O O . ALA A 1 86 ? 2.686 -3.528 -15.301 1.00 92.62 86 ALA A O 1
ATOM 610 N N . ALA A 1 87 ? 3.941 -3.307 -17.140 1.00 94.75 87 ALA A N 1
ATOM 611 C CA . ALA A 1 87 ? 5.132 -3.887 -16.536 1.00 94.75 87 ALA A CA 1
ATOM 612 C C . ALA A 1 87 ? 5.600 -3.076 -15.316 1.00 94.75 87 ALA A C 1
ATOM 614 O O . ALA A 1 87 ? 5.895 -3.656 -14.271 1.00 94.75 87 ALA A O 1
ATOM 615 N N . ARG A 1 88 ? 5.590 -1.738 -15.407 1.00 95.62 88 ARG A N 1
ATOM 616 C CA . ARG A 1 88 ? 5.947 -0.861 -14.281 1.00 95.62 88 ARG A CA 1
ATOM 617 C C . ARG A 1 88 ? 4.977 -0.986 -13.108 1.00 95.62 88 ARG A C 1
ATOM 619 O O . ARG A 1 88 ? 5.437 -1.087 -11.972 1.00 95.62 88 ARG A O 1
ATOM 626 N N . ALA A 1 89 ? 3.666 -1.009 -13.358 1.00 96.50 89 ALA A N 1
ATOM 627 C CA . ALA A 1 89 ? 2.660 -1.167 -12.307 1.00 96.50 89 ALA A CA 1
ATOM 628 C C . ALA A 1 89 ? 2.885 -2.473 -11.531 1.00 96.50 89 ALA A C 1
ATOM 630 O O . ALA A 1 89 ? 2.979 -2.463 -10.299 1.00 96.50 89 ALA A O 1
ATOM 631 N N . ARG A 1 90 ? 3.073 -3.580 -12.262 1.00 97.62 90 ARG A N 1
ATOM 632 C CA . ARG A 1 90 ? 3.434 -4.887 -11.703 1.00 97.62 90 ARG A CA 1
ATOM 633 C C . ARG A 1 90 ? 4.704 -4.822 -10.867 1.00 97.62 90 ARG A C 1
ATOM 635 O O . ARG A 1 90 ? 4.699 -5.314 -9.739 1.00 97.62 90 ARG A O 1
ATOM 642 N N . ASP A 1 91 ? 5.779 -4.238 -11.384 1.00 96.75 91 ASP A N 1
ATOM 643 C CA . ASP A 1 91 ? 7.067 -4.198 -10.686 1.00 96.75 91 ASP A CA 1
ATOM 644 C C . ASP A 1 91 ? 6.993 -3.364 -9.398 1.00 96.75 91 ASP A C 1
ATOM 646 O O . ASP A 1 91 ? 7.514 -3.775 -8.358 1.00 96.75 91 ASP A O 1
ATOM 650 N N . CYS A 1 92 ? 6.281 -2.235 -9.429 1.00 97.56 92 CYS A N 1
ATOM 651 C CA . CYS A 1 92 ? 6.039 -1.400 -8.254 1.00 97.56 92 CYS A CA 1
ATOM 652 C C . CYS A 1 92 ? 5.195 -2.123 -7.197 1.00 97.56 92 CYS A C 1
ATOM 654 O O . CYS A 1 92 ? 5.556 -2.115 -6.018 1.00 97.56 92 CYS A O 1
ATOM 656 N N . LEU A 1 93 ? 4.103 -2.784 -7.598 1.00 98.31 93 LEU A N 1
ATOM 657 C CA . LEU A 1 93 ? 3.277 -3.551 -6.663 1.00 98.31 93 LEU A CA 1
ATOM 658 C C . LEU A 1 93 ? 4.044 -4.747 -6.087 1.00 98.31 93 LEU A C 1
ATOM 660 O O . LEU A 1 93 ? 3.984 -4.990 -4.884 1.00 98.31 93 LEU A O 1
ATOM 664 N N . THR A 1 94 ? 4.820 -5.443 -6.921 1.00 98.56 94 THR A N 1
ATOM 665 C CA . THR A 1 94 ? 5.696 -6.548 -6.502 1.00 98.56 94 THR A CA 1
ATOM 666 C C . THR A 1 94 ? 6.698 -6.079 -5.455 1.00 98.56 94 THR A C 1
ATOM 668 O O . THR A 1 94 ? 6.858 -6.733 -4.425 1.00 98.56 94 THR A O 1
ATOM 671 N N . ALA A 1 95 ? 7.348 -4.931 -5.680 1.00 97.69 95 ALA A N 1
ATOM 672 C CA . ALA A 1 95 ? 8.285 -4.357 -4.723 1.00 97.69 95 ALA A CA 1
ATOM 673 C C . ALA A 1 95 ? 7.604 -4.071 -3.379 1.00 97.69 95 ALA A C 1
ATOM 675 O O . ALA A 1 95 ? 8.121 -4.486 -2.343 1.00 97.69 95 ALA A O 1
ATOM 676 N N . ALA A 1 96 ? 6.429 -3.436 -3.391 1.00 98.00 96 ALA A N 1
ATOM 677 C CA . ALA A 1 96 ? 5.678 -3.171 -2.168 1.00 98.00 96 ALA A CA 1
ATOM 678 C C . ALA A 1 96 ? 5.350 -4.464 -1.406 1.00 98.00 96 ALA A C 1
ATOM 680 O O . ALA A 1 96 ? 5.653 -4.568 -0.222 1.00 98.00 96 ALA A O 1
ATOM 681 N N . VAL A 1 97 ? 4.812 -5.481 -2.084 1.00 98.56 97 VAL A N 1
ATOM 682 C CA . VAL A 1 97 ? 4.482 -6.771 -1.456 1.00 98.56 97 VAL A CA 1
ATOM 683 C C . VAL A 1 97 ? 5.731 -7.460 -0.898 1.00 98.56 97 VAL A C 1
ATOM 685 O O . VAL A 1 97 ? 5.718 -7.946 0.232 1.00 98.56 97 VAL A O 1
ATOM 688 N N . TYR A 1 98 ? 6.829 -7.478 -1.656 1.00 98.44 98 TYR A N 1
ATOM 689 C CA . TYR A 1 98 ? 8.074 -8.115 -1.235 1.00 98.44 98 TYR A CA 1
ATOM 690 C C . TYR A 1 98 ? 8.671 -7.440 0.005 1.00 98.44 98 TYR A C 1
ATOM 692 O O . TYR A 1 98 ? 8.985 -8.111 0.987 1.00 98.44 98 TYR A O 1
ATOM 700 N N . TYR A 1 99 ? 8.843 -6.119 -0.016 1.00 97.44 99 TYR A N 1
ATOM 701 C CA . TYR A 1 99 ? 9.534 -5.435 1.076 1.00 97.44 99 TYR A CA 1
ATOM 702 C C . TYR A 1 99 ? 8.683 -5.322 2.345 1.00 97.44 99 TYR A C 1
ATOM 704 O O . TYR A 1 99 ? 9.248 -5.317 3.435 1.00 97.44 99 TYR A O 1
ATOM 712 N N . GLU A 1 100 ? 7.355 -5.314 2.223 1.00 96.56 100 GLU A N 1
ATOM 713 C CA . GLU A 1 100 ? 6.451 -5.190 3.372 1.00 96.56 100 GLU A CA 1
ATOM 714 C C . GLU A 1 100 ? 6.004 -6.541 3.941 1.00 96.56 100 GLU A C 1
ATOM 716 O O . GLU A 1 100 ? 5.689 -6.634 5.124 1.00 96.56 100 GLU A O 1
ATOM 721 N N . ALA A 1 101 ? 5.953 -7.597 3.120 1.00 97.25 101 ALA A N 1
ATOM 722 C CA . ALA A 1 101 ? 5.278 -8.838 3.496 1.00 97.25 101 ALA A CA 1
ATOM 723 C C . ALA A 1 101 ? 5.940 -10.130 2.983 1.00 97.25 101 ALA A C 1
ATOM 725 O O . ALA A 1 101 ? 5.320 -11.189 3.059 1.00 97.25 101 ALA A O 1
ATOM 726 N N . ARG A 1 102 ? 7.199 -10.124 2.509 1.00 96.12 102 ARG A N 1
ATOM 727 C CA . ARG A 1 102 ? 7.868 -11.366 2.034 1.00 96.12 102 ARG A CA 1
ATOM 728 C C . ARG A 1 102 ? 7.892 -12.516 3.049 1.00 96.12 102 ARG A C 1
ATOM 730 O O . ARG A 1 102 ? 7.923 -13.675 2.635 1.00 96.12 102 ARG A O 1
ATOM 737 N N . SER A 1 103 ? 7.916 -12.191 4.343 1.00 95.62 103 SER A N 1
ATOM 738 C CA . SER A 1 103 ? 7.940 -13.160 5.448 1.00 95.62 103 SER A CA 1
ATOM 739 C C . SER A 1 103 ? 6.540 -13.541 5.942 1.00 95.62 103 SER A C 1
ATOM 741 O O . SER A 1 103 ? 6.417 -14.392 6.817 1.00 95.62 103 SER A O 1
ATOM 743 N N . GLU A 1 104 ? 5.493 -12.923 5.395 1.00 97.62 104 GLU A N 1
ATOM 744 C CA . GLU A 1 104 ? 4.107 -13.226 5.731 1.00 97.62 104 GLU A CA 1
ATOM 745 C C . GLU A 1 104 ? 3.577 -14.392 4.886 1.00 97.62 104 GLU A C 1
ATOM 747 O O . GLU A 1 104 ? 4.031 -14.652 3.763 1.00 97.62 104 GLU A O 1
ATOM 752 N N . ALA A 1 105 ? 2.544 -15.055 5.410 1.00 97.62 105 ALA A N 1
ATOM 753 C CA . ALA A 1 105 ? 1.727 -15.990 4.643 1.00 97.62 105 ALA A CA 1
ATOM 754 C C . ALA A 1 105 ? 1.083 -15.299 3.414 1.00 97.62 105 ALA A C 1
ATOM 756 O O . ALA A 1 105 ? 0.966 -14.068 3.402 1.00 97.62 105 ALA A O 1
ATOM 757 N N . PRO A 1 106 ? 0.615 -16.058 2.399 1.00 97.88 106 PRO A N 1
ATOM 758 C CA . PRO A 1 106 ? -0.031 -15.494 1.206 1.00 97.88 106 PRO A CA 1
ATOM 759 C C . PRO A 1 106 ? -1.136 -14.473 1.533 1.00 97.88 106 PRO A C 1
ATOM 761 O O . PRO A 1 106 ? -1.112 -13.378 0.981 1.00 97.88 106 PRO A O 1
ATOM 764 N N . ASP A 1 107 ? -1.998 -14.795 2.506 1.00 98.12 107 ASP A N 1
ATOM 765 C CA . ASP A 1 107 ? -2.464 -13.912 3.595 1.00 98.12 107 ASP A CA 1
ATOM 766 C C . ASP A 1 107 ? -2.069 -12.429 3.535 1.00 98.12 107 ASP A C 1
ATOM 768 O O . ASP A 1 107 ? -2.686 -11.564 2.903 1.00 98.12 107 ASP A O 1
ATOM 772 N N . GLY A 1 108 ? -1.005 -12.138 4.283 1.00 97.88 108 GLY A N 1
ATOM 773 C CA . GLY A 1 108 ? -0.502 -10.791 4.499 1.00 97.88 108 GLY A CA 1
ATOM 774 C C . GLY A 1 108 ? 0.001 -10.139 3.215 1.00 97.88 108 GLY A C 1
ATOM 775 O O . GLY A 1 108 ? -0.144 -8.930 3.049 1.00 97.88 108 GLY A O 1
ATOM 776 N N . GLN A 1 109 ? 0.519 -10.921 2.266 1.00 98.62 109 GLN A N 1
ATOM 777 C CA . GLN A 1 109 ? 0.956 -10.394 0.973 1.00 98.62 109 GLN A CA 1
ATOM 778 C C . GLN A 1 109 ? -0.229 -9.900 0.126 1.00 98.62 109 GLN A C 1
ATOM 780 O O . GLN A 1 109 ? -0.178 -8.791 -0.414 1.00 98.62 109 GLN A O 1
ATOM 785 N N . ARG A 1 110 ? -1.327 -10.669 0.068 1.00 98.56 110 ARG A N 1
ATOM 786 C CA . ARG A 1 110 ? -2.588 -10.251 -0.571 1.00 98.56 110 ARG A CA 1
ATOM 787 C C . ARG A 1 110 ? -3.164 -9.006 0.098 1.00 98.56 110 ARG A C 1
ATOM 789 O O . ARG A 1 110 ? -3.610 -8.089 -0.590 1.00 98.56 110 ARG A O 1
ATOM 796 N N . ALA A 1 111 ? -3.105 -8.950 1.426 1.00 98.25 111 ALA A N 1
ATOM 797 C CA . ALA A 1 111 ? -3.564 -7.808 2.204 1.00 98.25 111 ALA A CA 1
ATOM 798 C C . ALA A 1 111 ? -2.789 -6.515 1.881 1.00 98.25 111 ALA A C 1
ATOM 800 O O . ALA A 1 111 ? -3.407 -5.476 1.639 1.00 98.25 111 ALA A O 1
ATOM 801 N N . VAL A 1 112 ? -1.452 -6.569 1.802 1.00 98.19 112 VAL A N 1
ATOM 802 C CA . VAL A 1 112 ? -0.622 -5.415 1.404 1.00 98.19 112 VAL A CA 1
ATOM 803 C C . VAL A 1 112 ? -0.925 -4.982 -0.031 1.00 98.19 112 VAL A C 1
ATOM 805 O O . VAL A 1 112 ? -1.127 -3.788 -0.274 1.00 98.19 112 VAL A O 1
ATOM 808 N N . ALA A 1 113 ? -1.020 -5.929 -0.971 1.00 98.50 113 ALA A N 1
ATOM 809 C CA . ALA A 1 113 ? -1.367 -5.622 -2.358 1.00 98.50 113 ALA A CA 1
ATOM 810 C C . ALA A 1 113 ? -2.720 -4.895 -2.448 1.00 98.50 113 ALA A C 1
ATOM 812 O O . ALA A 1 113 ? -2.837 -3.851 -3.096 1.00 98.50 113 ALA A O 1
ATOM 813 N N . GLN A 1 114 ? -3.727 -5.388 -1.722 1.00 98.38 114 GLN A N 1
ATOM 814 C CA . GLN A 1 114 ? -5.054 -4.781 -1.676 1.00 98.38 114 GLN A CA 1
ATOM 815 C C . GLN A 1 114 ? -5.024 -3.355 -1.104 1.00 98.38 114 GLN A C 1
ATOM 817 O O . GLN A 1 114 ? -5.683 -2.472 -1.653 1.00 98.38 114 GLN A O 1
ATOM 822 N N . VAL A 1 115 ? -4.233 -3.091 -0.056 1.00 97.94 115 VAL A N 1
ATOM 823 C CA . VAL A 1 115 ? -4.067 -1.735 0.502 1.00 97.94 115 VAL A CA 1
ATOM 824 C C . VAL A 1 115 ? -3.492 -0.768 -0.534 1.00 97.94 115 VAL A C 1
ATOM 826 O O . VAL A 1 115 ? -3.990 0.353 -0.660 1.00 97.94 115 VAL A O 1
ATOM 829 N N . VAL A 1 116 ? -2.479 -1.182 -1.302 1.00 98.38 116 VAL A N 1
ATOM 830 C CA . VAL A 1 116 ? -1.910 -0.347 -2.376 1.00 98.38 116 VAL A CA 1
ATOM 831 C C . VAL A 1 116 ? -2.988 -0.000 -3.407 1.00 98.38 116 VAL A C 1
ATOM 833 O O . VAL A 1 116 ? -3.166 1.171 -3.739 1.00 98.38 116 VAL A O 1
ATOM 836 N N . LEU A 1 117 ? -3.775 -0.980 -3.855 1.00 97.88 117 LEU A N 1
ATOM 837 C CA . LEU A 1 117 ? -4.834 -0.761 -4.850 1.00 97.88 117 LEU A CA 1
ATOM 838 C C . LEU A 1 117 ? -6.038 0.023 -4.302 1.00 97.88 117 LEU A C 1
ATOM 840 O O . LEU A 1 117 ? -6.729 0.714 -5.057 1.00 97.88 117 LEU A O 1
ATOM 844 N N . ASN A 1 118 ? -6.292 -0.045 -2.994 1.00 97.38 118 ASN A N 1
ATOM 845 C CA . ASN A 1 118 ? -7.257 0.818 -2.318 1.00 97.38 118 ASN A CA 1
ATOM 846 C C . ASN A 1 118 ? -6.774 2.273 -2.306 1.00 97.38 118 ASN A C 1
ATOM 848 O O . ASN A 1 118 ? -7.562 3.174 -2.589 1.00 97.38 118 ASN A O 1
ATOM 852 N N . ARG A 1 119 ? -5.479 2.508 -2.046 1.00 97.44 119 ARG A N 1
ATOM 853 C CA . ARG A 1 119 ? -4.865 3.845 -2.112 1.00 97.44 119 ARG A CA 1
ATOM 854 C C . ARG A 1 119 ? -4.924 4.423 -3.521 1.00 97.44 119 ARG A C 1
ATOM 856 O O . ARG A 1 119 ? -5.354 5.556 -3.666 1.00 97.44 119 ARG A O 1
ATOM 863 N N . VAL A 1 120 ? -4.610 3.644 -4.560 1.00 96.81 120 VAL A N 1
ATOM 864 C CA . VAL A 1 120 ? -4.719 4.102 -5.964 1.00 96.81 120 VAL A CA 1
ATOM 865 C C . VAL A 1 120 ? -6.119 4.646 -6.278 1.00 96.81 120 VAL A C 1
ATOM 867 O O . VAL A 1 120 ? -6.271 5.607 -7.032 1.00 96.81 120 VAL A O 1
ATOM 870 N N . ARG A 1 121 ? -7.149 4.063 -5.661 1.00 94.25 121 ARG A N 1
ATOM 871 C CA . ARG A 1 121 ? -8.556 4.442 -5.836 1.00 94.25 121 ARG A CA 1
ATOM 872 C C . ARG A 1 121 ? -9.064 5.434 -4.791 1.00 94.25 121 ARG A C 1
ATOM 874 O O . ARG A 1 121 ? -10.259 5.717 -4.752 1.00 94.25 121 ARG A O 1
ATOM 881 N N . ASN A 1 122 ? -8.185 5.981 -3.958 1.00 94.25 122 ASN A N 1
ATOM 882 C CA . ASN A 1 122 ? -8.527 6.923 -2.906 1.00 94.25 122 ASN A CA 1
ATOM 883 C C . ASN A 1 122 ? -8.000 8.330 -3.228 1.00 94.25 122 ASN A C 1
ATOM 885 O O . ASN A 1 122 ? -6.817 8.513 -3.497 1.00 94.25 122 ASN A O 1
ATOM 889 N N . ARG A 1 123 ? -8.873 9.340 -3.134 1.00 93.56 123 ARG A N 1
ATOM 890 C CA . ARG A 1 123 ? -8.583 10.737 -3.519 1.00 93.56 123 ARG A CA 1
ATOM 891 C C . ARG A 1 123 ? -7.473 11.417 -2.704 1.00 93.56 123 ARG A C 1
ATOM 893 O O . ARG A 1 123 ? -6.982 12.462 -3.116 1.00 93.56 123 ARG A O 1
ATOM 900 N N . ALA A 1 124 ? -7.098 10.871 -1.547 1.00 93.19 124 ALA A N 1
ATOM 901 C CA . ALA A 1 124 ? -6.010 11.399 -0.720 1.00 93.19 124 ALA A CA 1
ATOM 902 C C . ALA A 1 124 ? -4.611 10.908 -1.158 1.00 93.19 124 ALA A C 1
ATOM 904 O O . ALA A 1 124 ? -3.596 11.381 -0.634 1.00 93.19 124 ALA A O 1
ATOM 905 N N . PHE A 1 125 ? -4.545 9.964 -2.103 1.00 95.31 125 PHE A N 1
ATOM 906 C CA . PHE A 1 125 ? -3.322 9.304 -2.556 1.00 95.31 125 PHE A CA 1
ATOM 907 C C . PHE A 1 125 ? -3.120 9.470 -4.071 1.00 95.31 125 PHE A C 1
ATOM 909 O O . PHE A 1 125 ? -4.075 9.751 -4.797 1.00 95.31 125 PHE A O 1
ATOM 916 N N . PRO A 1 126 ? -1.890 9.260 -4.579 1.00 95.50 126 PRO A N 1
ATOM 917 C CA . PRO A 1 126 ? -1.632 9.205 -6.015 1.00 95.50 126 PRO A CA 1
ATOM 918 C C . PRO A 1 126 ? -2.510 8.169 -6.730 1.00 95.50 126 PRO A C 1
ATOM 920 O O . PRO A 1 126 ? -2.794 7.101 -6.195 1.00 95.50 126 PRO A O 1
ATOM 923 N N . ASN A 1 127 ? -2.890 8.459 -7.972 1.00 95.06 127 ASN A N 1
ATOM 924 C CA . ASN A 1 127 ? -3.777 7.618 -8.780 1.00 95.06 127 ASN A CA 1
ATOM 925 C C . ASN A 1 127 ? -3.034 6.626 -9.693 1.00 95.06 127 ASN A C 1
ATOM 927 O O . ASN A 1 127 ? -3.580 6.179 -10.699 1.00 95.06 127 ASN A O 1
ATOM 931 N N . THR A 1 128 ? -1.796 6.281 -9.337 1.00 96.25 128 THR A N 1
ATOM 932 C CA . THR A 1 128 ? -0.916 5.335 -10.048 1.00 96.25 128 THR A CA 1
ATOM 933 C C . THR A 1 128 ? -0.282 4.382 -9.043 1.00 96.25 128 THR A C 1
ATOM 935 O O . THR A 1 128 ? 0.013 4.823 -7.926 1.00 96.25 128 THR A O 1
ATOM 938 N N . VAL A 1 129 ? -0.010 3.130 -9.414 1.00 97.12 129 VAL A N 1
ATOM 939 C CA . VAL A 1 129 ? 0.558 2.132 -8.494 1.00 97.12 129 VAL A CA 1
ATOM 940 C C . VAL A 1 129 ? 1.939 2.574 -8.020 1.00 97.12 129 VAL A C 1
ATOM 942 O O . VAL A 1 129 ? 2.177 2.686 -6.817 1.00 97.12 129 VAL A O 1
ATOM 945 N N . CYS A 1 130 ? 2.829 2.929 -8.945 1.00 96.44 130 CYS A N 1
ATOM 946 C CA . CYS A 1 130 ? 4.164 3.411 -8.619 1.00 96.44 130 CYS A CA 1
ATOM 947 C C . CYS A 1 130 ? 4.122 4.715 -7.817 1.00 96.44 130 CYS A C 1
ATOM 949 O O . CYS A 1 130 ? 4.884 4.875 -6.866 1.00 96.44 130 CYS A O 1
ATOM 951 N N . GLY A 1 131 ? 3.198 5.627 -8.136 1.00 95.50 131 GLY A N 1
ATOM 952 C CA . GLY A 1 131 ? 3.014 6.857 -7.363 1.00 95.50 131 GLY A CA 1
ATOM 953 C C . GLY A 1 131 ? 2.644 6.600 -5.900 1.00 95.50 131 GLY A C 1
ATOM 954 O O . GLY A 1 131 ? 3.156 7.291 -5.026 1.00 95.50 131 GLY A O 1
ATOM 955 N N . VAL A 1 132 ? 1.807 5.595 -5.616 1.00 96.50 132 VAL A N 1
ATOM 956 C CA . VAL A 1 132 ? 1.481 5.180 -4.239 1.00 96.50 132 VAL A CA 1
ATOM 957 C C . VAL A 1 132 ? 2.689 4.541 -3.555 1.00 96.50 132 VAL A C 1
ATOM 959 O O . VAL A 1 132 ? 3.002 4.885 -2.416 1.00 96.50 132 VAL A O 1
ATOM 962 N N . VAL A 1 133 ? 3.369 3.616 -4.235 1.00 96.62 133 VAL A N 1
ATOM 963 C CA . VAL A 1 133 ? 4.492 2.856 -3.663 1.00 96.62 133 VAL A CA 1
ATOM 964 C C . VAL A 1 133 ? 5.683 3.759 -3.338 1.00 96.62 133 VAL A C 1
ATOM 966 O O . VAL A 1 133 ? 6.301 3.618 -2.289 1.00 96.62 133 VAL A O 1
ATOM 969 N N . TYR A 1 134 ? 5.971 4.738 -4.190 1.00 94.50 134 TYR A N 1
ATOM 970 C CA . TYR A 1 134 ? 7.070 5.686 -3.998 1.00 94.50 134 TYR A CA 1
ATOM 971 C C . TYR A 1 134 ? 6.608 7.027 -3.420 1.00 94.50 134 TYR A C 1
ATOM 973 O O . TYR A 1 134 ? 7.332 8.023 -3.478 1.00 94.50 134 TYR A O 1
ATOM 981 N N . GLN A 1 135 ? 5.408 7.079 -2.840 1.00 92.19 135 GLN A N 1
ATOM 982 C CA . GLN A 1 135 ? 4.890 8.304 -2.250 1.00 92.19 135 GLN A CA 1
ATOM 983 C C . GLN A 1 135 ? 5.821 8.801 -1.136 1.00 92.19 135 GLN A C 1
ATOM 985 O O . GLN A 1 135 ? 6.053 8.133 -0.127 1.00 92.19 135 GLN A O 1
ATOM 990 N N . GLY A 1 136 ? 6.326 10.021 -1.312 1.00 86.75 136 GLY A N 1
ATOM 991 C CA . GLY A 1 136 ? 7.196 10.673 -0.342 1.00 86.75 136 GLY A CA 1
ATOM 992 C C . GLY A 1 136 ? 8.669 10.278 -0.419 1.00 86.75 136 GLY A C 1
ATOM 993 O O . GLY A 1 136 ? 9.438 10.793 0.381 1.00 86.75 136 GLY A O 1
ATOM 994 N N . SER A 1 137 ? 9.092 9.456 -1.387 1.00 85.56 137 SER A N 1
ATOM 995 C CA . SER A 1 137 ? 10.498 9.032 -1.524 1.00 85.56 137 SER A CA 1
ATOM 996 C C . SER A 1 137 ? 11.492 10.186 -1.720 1.00 85.56 137 SER A C 1
ATOM 998 O O . SER A 1 137 ? 12.672 10.080 -1.409 1.00 85.56 137 SER A O 1
ATOM 1000 N N . ASN A 1 138 ? 11.000 11.320 -2.211 1.00 81.69 138 ASN A N 1
ATOM 1001 C CA . ASN A 1 138 ? 11.730 12.565 -2.427 1.00 81.69 138 ASN A CA 1
ATOM 1002 C C . ASN A 1 138 ? 11.542 13.600 -1.297 1.00 81.69 138 ASN A C 1
ATOM 1004 O O . ASN A 1 138 ? 12.060 14.714 -1.388 1.00 81.69 138 ASN A O 1
ATOM 1008 N N . ARG A 1 139 ? 10.786 13.276 -0.240 1.00 80.94 139 ARG A N 1
ATOM 1009 C CA . ARG A 1 139 ? 10.538 14.175 0.896 1.00 80.94 139 ARG A CA 1
ATOM 1010 C C . ARG A 1 139 ? 11.567 13.935 1.996 1.00 80.94 139 ARG A C 1
ATOM 1012 O O . ARG A 1 139 ? 11.916 12.806 2.311 1.00 80.94 139 ARG A O 1
ATOM 1019 N N . ARG A 1 140 ? 11.967 15.009 2.682 1.00 76.50 140 ARG A N 1
ATOM 1020 C CA . ARG A 1 140 ? 12.795 14.913 3.902 1.00 76.50 140 ARG A CA 1
ATOM 1021 C C . ARG A 1 140 ? 12.026 14.388 5.115 1.00 76.50 140 ARG A C 1
ATOM 1023 O O . ARG A 1 140 ? 12.636 13.957 6.082 1.00 76.50 140 ARG A O 1
ATOM 1030 N N . THR A 1 141 ? 10.697 14.457 5.075 1.00 76.81 141 THR A N 1
ATOM 1031 C CA . THR A 1 141 ? 9.811 14.100 6.192 1.00 76.81 141 THR A CA 1
ATOM 1032 C C . THR A 1 141 ? 9.538 12.601 6.303 1.00 76.81 141 THR A C 1
ATOM 1034 O O . THR A 1 141 ? 8.815 12.189 7.205 1.00 76.81 141 THR A O 1
ATOM 1037 N N . GLY A 1 142 ? 10.104 11.790 5.408 1.00 81.38 142 GLY A N 1
ATOM 1038 C CA . GLY A 1 142 ? 9.935 10.342 5.390 1.00 81.38 142 GLY A CA 1
ATOM 1039 C C . GLY A 1 142 ? 9.062 9.849 4.241 1.00 81.38 142 GLY A C 1
ATOM 1040 O O . GLY A 1 142 ? 8.477 10.626 3.480 1.00 81.38 142 GLY A O 1
ATOM 1041 N N . CYS A 1 143 ? 9.003 8.525 4.130 1.00 88.69 143 CYS A N 1
ATOM 1042 C CA . CYS A 1 143 ? 8.507 7.817 2.956 1.00 88.69 143 CYS A CA 1
ATOM 1043 C C . CYS A 1 143 ? 7.369 6.888 3.358 1.00 88.69 143 CYS A C 1
ATOM 1045 O O . CYS A 1 143 ? 7.392 6.313 4.446 1.00 88.69 143 CYS A O 1
ATOM 1047 N N . GLN A 1 144 ? 6.362 6.753 2.493 1.00 88.50 144 GLN A N 1
ATOM 1048 C CA . GLN A 1 144 ? 5.183 5.945 2.802 1.00 88.50 144 GLN A CA 1
ATOM 1049 C C . GLN A 1 144 ? 5.540 4.464 2.982 1.00 88.50 144 GLN A C 1
ATOM 1051 O O . GLN A 1 144 ? 4.982 3.805 3.857 1.00 88.50 144 GLN A O 1
ATOM 1056 N N . PHE A 1 145 ? 6.464 3.966 2.167 1.00 90.00 145 PHE A N 1
ATOM 1057 C CA . PHE A 1 145 ? 7.051 2.639 2.293 1.00 90.00 145 PHE A CA 1
ATOM 1058 C C . PHE A 1 145 ? 8.542 2.806 2.586 1.00 90.00 145 PHE A C 1
ATOM 1060 O O . PHE A 1 145 ? 9.255 3.440 1.800 1.00 90.00 145 PHE A O 1
ATOM 1067 N N . SER A 1 146 ? 9.019 2.289 3.723 1.00 87.94 146 SER A N 1
ATOM 1068 C CA . SER A 1 146 ? 10.368 2.610 4.223 1.00 87.94 146 SER A CA 1
ATOM 1069 C C . SER A 1 146 ? 11.468 2.159 3.267 1.00 87.94 146 SER A C 1
ATOM 1071 O O . SER A 1 146 ? 12.459 2.872 3.100 1.00 87.94 146 SER A O 1
ATOM 1073 N N . PHE A 1 147 ? 11.246 1.043 2.560 1.00 91.38 147 PHE A N 1
ATOM 1074 C CA . PHE A 1 147 ? 12.209 0.461 1.624 1.00 91.38 147 PHE A CA 1
ATOM 1075 C C . PHE A 1 147 ? 12.621 1.419 0.498 1.00 91.38 147 PHE A C 1
ATOM 1077 O O . PHE A 1 147 ? 13.690 1.266 -0.095 1.00 91.38 147 PHE A O 1
ATOM 1084 N N . THR A 1 148 ? 11.785 2.419 0.203 1.00 90.69 148 THR A N 1
ATOM 1085 C CA . THR A 1 148 ? 12.061 3.439 -0.817 1.00 90.69 148 THR A CA 1
ATOM 1086 C C . THR A 1 148 ? 13.113 4.460 -0.377 1.00 90.69 148 THR A C 1
ATOM 1088 O O . THR A 1 148 ? 13.616 5.198 -1.220 1.00 90.69 148 THR A O 1
ATOM 1091 N N . CYS A 1 149 ? 13.473 4.481 0.912 1.00 89.25 149 CYS A N 1
ATOM 1092 C CA . CYS A 1 149 ? 14.359 5.484 1.512 1.00 89.25 149 CYS A CA 1
ATOM 1093 C C . CYS A 1 149 ? 15.413 4.921 2.473 1.00 89.25 149 CYS A C 1
ATOM 1095 O O . CYS A 1 149 ? 16.389 5.605 2.763 1.00 89.25 149 CYS A O 1
ATOM 1097 N N . ASP A 1 150 ? 15.259 3.685 2.952 1.00 88.12 150 ASP A N 1
ATOM 1098 C CA . ASP A 1 150 ? 16.182 3.045 3.905 1.00 88.12 150 ASP A CA 1
ATOM 1099 C C . ASP A 1 150 ? 17.345 2.273 3.240 1.00 88.12 150 ASP A C 1
ATOM 1101 O O . ASP A 1 150 ? 18.126 1.591 3.908 1.00 88.12 150 ASP A O 1
ATOM 1105 N N . GLY A 1 151 ? 17.451 2.352 1.909 1.00 87.12 151 GLY A N 1
ATOM 1106 C CA . GLY A 1 151 ? 18.480 1.672 1.123 1.00 87.12 151 GLY A CA 1
ATOM 1107 C C . GLY A 1 151 ? 18.215 0.187 0.845 1.00 87.12 151 GLY A C 1
ATOM 1108 O O . GLY A 1 151 ? 19.067 -0.482 0.261 1.00 87.12 151 GLY A O 1
ATOM 1109 N N . SER A 1 152 ? 17.046 -0.354 1.199 1.00 88.62 152 SER A N 1
ATOM 1110 C CA . SER A 1 152 ? 16.698 -1.762 0.938 1.00 88.62 152 SER A CA 1
ATOM 1111 C C . SER A 1 152 ? 16.701 -2.143 -0.540 1.00 88.62 152 SER A C 1
ATOM 1113 O O . SER A 1 152 ? 16.932 -3.308 -0.868 1.00 88.62 152 SER A O 1
ATOM 1115 N N . LEU A 1 153 ? 16.503 -1.177 -1.438 1.00 88.56 153 LEU A N 1
ATOM 1116 C CA . LEU A 1 153 ? 16.583 -1.385 -2.885 1.00 88.56 153 LEU A CA 1
ATOM 1117 C C . LEU A 1 153 ? 17.993 -1.745 -3.379 1.00 88.56 153 LEU A C 1
ATOM 1119 O O . LEU A 1 153 ? 18.110 -2.376 -4.424 1.00 88.56 153 LEU A O 1
ATOM 1123 N N . TYR A 1 154 ? 19.044 -1.396 -2.630 1.00 87.25 154 TYR A N 1
ATOM 1124 C CA . TYR A 1 154 ? 20.432 -1.731 -2.976 1.00 87.25 154 TYR A CA 1
ATOM 1125 C C . TYR A 1 154 ? 20.830 -3.148 -2.555 1.00 87.25 154 TYR A C 1
ATOM 1127 O O . TYR A 1 154 ? 21.900 -3.630 -2.924 1.00 87.25 154 TYR A O 1
ATOM 1135 N N . ARG A 1 155 ? 19.994 -3.823 -1.758 1.00 88.88 155 ARG A N 1
ATOM 1136 C CA . ARG A 1 155 ? 20.268 -5.180 -1.284 1.00 88.88 155 ARG A CA 1
ATOM 1137 C C . ARG A 1 155 ? 19.787 -6.210 -2.311 1.00 88.88 155 ARG A C 1
ATOM 1139 O O . ARG A 1 155 ? 18.710 -6.029 -2.886 1.00 88.88 155 ARG A O 1
ATOM 1146 N N . PRO A 1 156 ? 20.519 -7.324 -2.500 1.00 90.00 156 PRO A N 1
ATOM 1147 C CA . PRO A 1 156 ? 20.045 -8.435 -3.313 1.00 90.00 156 PRO A CA 1
ATOM 1148 C C . PRO A 1 156 ? 18.685 -8.951 -2.833 1.00 90.00 156 PRO A C 1
ATOM 1150 O O . PRO A 1 156 ? 18.411 -9.032 -1.631 1.00 90.00 156 PRO A O 1
ATOM 1153 N N . ARG A 1 157 ? 17.828 -9.310 -3.788 1.00 94.75 157 ARG A N 1
ATOM 1154 C CA . ARG A 1 157 ? 16.501 -9.877 -3.527 1.00 94.75 157 ARG A CA 1
ATOM 1155 C C . ARG A 1 157 ? 16.594 -11.396 -3.466 1.00 94.75 157 ARG A C 1
ATOM 1157 O O . ARG A 1 157 ? 17.363 -11.998 -4.209 1.00 94.75 157 ARG A O 1
ATOM 1164 N N . GLU A 1 158 ? 15.787 -12.015 -2.613 1.00 96.75 158 GLU A N 1
ATOM 1165 C CA . GLU A 1 158 ? 15.610 -13.465 -2.612 1.00 96.75 158 GLU A CA 1
ATOM 1166 C C . GLU A 1 158 ? 14.699 -13.851 -3.793 1.00 96.75 158 GLU A C 1
ATOM 1168 O O . GLU A 1 158 ? 13.530 -13.449 -3.793 1.00 96.75 158 GLU A O 1
ATOM 1173 N N . PRO A 1 159 ? 15.175 -14.638 -4.779 1.00 96.69 159 PRO A N 1
ATOM 1174 C C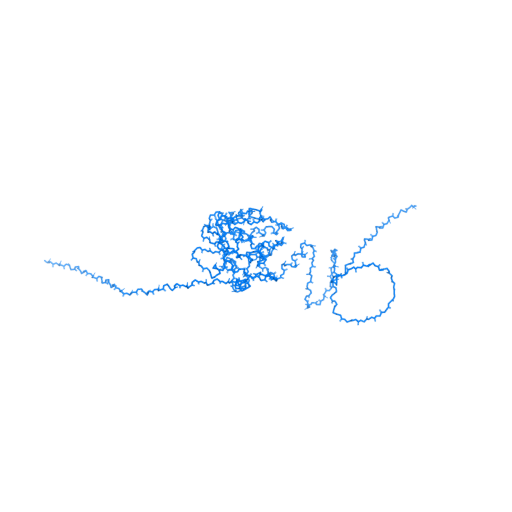A . PRO A 1 159 ? 14.420 -14.888 -6.009 1.00 96.69 159 PRO A CA 1
ATOM 1175 C C . PRO A 1 159 ? 13.044 -15.516 -5.765 1.00 96.69 159 PRO A C 1
ATOM 1177 O O . PRO A 1 159 ? 12.036 -15.023 -6.258 1.00 96.69 159 PRO A O 1
ATOM 1180 N N . ARG A 1 160 ? 12.967 -16.542 -4.908 1.00 97.56 160 ARG A N 1
ATOM 1181 C CA . ARG A 1 160 ? 11.704 -17.248 -4.640 1.00 97.56 160 ARG A CA 1
ATOM 1182 C C . ARG A 1 160 ? 10.666 -16.366 -3.955 1.00 97.56 160 ARG A C 1
ATOM 1184 O O . ARG A 1 160 ? 9.482 -16.473 -4.256 1.00 97.56 160 ARG A O 1
ATOM 1191 N N . ALA A 1 161 ? 11.080 -15.529 -3.008 1.00 97.81 161 ALA A N 1
ATOM 1192 C CA . ALA A 1 161 ? 10.169 -14.591 -2.360 1.00 97.81 161 ALA A CA 1
ATOM 1193 C C . ALA A 1 161 ? 9.724 -13.477 -3.315 1.00 97.81 161 ALA A C 1
ATOM 1195 O O . ALA A 1 161 ? 8.568 -13.063 -3.261 1.00 97.81 161 ALA A O 1
ATOM 1196 N N . TRP A 1 162 ? 10.606 -13.038 -4.216 1.00 98.12 162 TRP A N 1
ATOM 1197 C CA . TRP A 1 162 ? 10.256 -12.089 -5.269 1.00 98.12 162 TRP A CA 1
ATOM 1198 C C . TRP A 1 162 ? 9.202 -12.658 -6.224 1.00 98.12 162 TRP A C 1
ATOM 1200 O O . TRP A 1 162 ? 8.196 -12.001 -6.477 1.00 98.12 162 TRP A O 1
ATOM 1210 N N . ASP A 1 163 ? 9.373 -13.899 -6.682 1.00 98.25 163 ASP A N 1
ATOM 1211 C CA . ASP A 1 163 ? 8.420 -14.554 -7.586 1.00 98.25 163 ASP A CA 1
ATOM 1212 C C . ASP A 1 163 ? 7.043 -14.748 -6.935 1.00 98.25 163 ASP A C 1
ATOM 1214 O O . ASP A 1 163 ? 6.013 -14.525 -7.574 1.00 98.25 163 ASP A O 1
ATOM 1218 N N . ARG A 1 164 ? 7.003 -15.090 -5.636 1.00 98.44 164 ARG A N 1
ATOM 1219 C CA . ARG A 1 164 ? 5.742 -15.152 -4.871 1.00 98.44 164 ARG A CA 1
ATOM 1220 C C . ARG A 1 164 ? 5.054 -13.790 -4.801 1.00 98.44 164 ARG A C 1
ATOM 1222 O O . ARG A 1 164 ? 3.866 -13.696 -5.103 1.00 98.44 164 ARG A O 1
ATOM 1229 N N . ALA A 1 165 ? 5.801 -12.741 -4.455 1.00 98.69 165 ALA A N 1
ATOM 1230 C CA . ALA A 1 165 ? 5.272 -11.381 -4.409 1.00 98.69 165 ALA A CA 1
ATOM 1231 C C . ALA A 1 165 ? 4.751 -10.931 -5.784 1.00 98.69 165 ALA A C 1
ATOM 1233 O O . ALA A 1 165 ? 3.689 -10.315 -5.870 1.00 98.69 165 ALA A O 1
ATOM 1234 N N . ARG A 1 166 ? 5.458 -11.299 -6.862 1.00 98.62 166 ARG A N 1
ATOM 1235 C CA . ARG A 1 166 ? 5.073 -10.991 -8.243 1.00 98.62 166 ARG A CA 1
ATOM 1236 C C . ARG A 1 166 ? 3.772 -11.674 -8.637 1.00 98.62 166 ARG A C 1
ATOM 1238 O O . ARG A 1 166 ? 2.882 -11.015 -9.156 1.00 98.62 166 ARG A O 1
ATOM 1245 N N . SER A 1 167 ? 3.626 -12.960 -8.321 1.00 98.62 167 SER A N 1
ATOM 1246 C CA . SER A 1 167 ? 2.390 -13.706 -8.581 1.00 98.62 167 SER A CA 1
ATOM 1247 C C . SER A 1 167 ? 1.179 -13.092 -7.868 1.00 98.62 167 SER A C 1
ATOM 1249 O O . SER A 1 167 ? 0.095 -13.014 -8.446 1.00 98.62 167 SER A O 1
ATOM 1251 N N . ILE A 1 168 ? 1.360 -12.604 -6.637 1.00 98.69 168 ILE A N 1
ATOM 1252 C CA . ILE A 1 168 ? 0.300 -11.915 -5.889 1.00 98.69 168 ILE A CA 1
ATOM 1253 C C . ILE A 1 168 ? -0.025 -10.555 -6.509 1.00 98.69 168 ILE A C 1
ATOM 1255 O O . ILE A 1 168 ? -1.201 -10.209 -6.627 1.00 98.69 168 ILE A O 1
ATOM 1259 N N . ALA A 1 169 ? 0.993 -9.803 -6.932 1.00 98.44 169 ALA A N 1
ATOM 1260 C CA . ALA A 1 169 ? 0.805 -8.541 -7.636 1.00 98.44 169 ALA A CA 1
ATOM 1261 C C . ALA A 1 169 ? 0.031 -8.737 -8.950 1.00 98.44 169 ALA A C 1
ATOM 1263 O O . ALA A 1 169 ? -0.942 -8.027 -9.188 1.00 98.44 169 ALA A O 1
ATOM 1264 N N . ASP A 1 170 ? 0.404 -9.737 -9.752 1.00 98.12 170 ASP A N 1
ATOM 1265 C CA . ASP A 1 170 ? -0.294 -10.108 -10.987 1.00 98.12 170 ASP A CA 1
ATOM 1266 C C . ASP A 1 170 ? -1.764 -10.450 -10.734 1.00 98.12 170 ASP A C 1
ATOM 1268 O O . ASP A 1 170 ? -2.656 -9.900 -11.382 1.00 98.12 170 ASP A O 1
ATOM 1272 N N . ALA A 1 171 ? -2.036 -11.305 -9.743 1.00 98.25 171 ALA A N 1
ATOM 1273 C CA . ALA A 1 171 ? -3.402 -11.665 -9.383 1.00 98.25 171 ALA A CA 1
ATOM 1274 C C . ALA A 1 171 ? -4.222 -10.427 -8.985 1.00 98.25 171 ALA A C 1
ATOM 1276 O O . ALA A 1 171 ? -5.341 -10.244 -9.467 1.00 98.25 171 ALA A O 1
ATOM 1277 N N . ALA A 1 172 ? -3.665 -9.550 -8.148 1.00 98.00 172 ALA A N 1
ATOM 1278 C CA . ALA A 1 172 ? -4.347 -8.345 -7.686 1.00 98.00 172 ALA A CA 1
ATOM 1279 C C . ALA A 1 172 ? -4.628 -7.347 -8.827 1.00 98.00 172 ALA A C 1
ATOM 1281 O O . ALA A 1 172 ? -5.733 -6.812 -8.908 1.00 98.00 172 ALA A O 1
ATOM 1282 N N . LEU A 1 173 ? -3.665 -7.139 -9.735 1.00 97.19 173 LEU A N 1
ATOM 1283 C CA . LEU A 1 173 ? -3.815 -6.271 -10.914 1.00 97.19 173 LEU A CA 1
ATOM 1284 C C . LEU A 1 173 ? -4.804 -6.835 -11.946 1.00 97.19 173 LEU A C 1
ATOM 1286 O O . LEU A 1 173 ? -5.439 -6.074 -12.675 1.00 97.19 173 LEU A O 1
ATOM 1290 N N . SER A 1 174 ? -4.981 -8.159 -11.968 1.00 95.81 174 SER A N 1
ATOM 1291 C CA . SER A 1 174 ? -5.983 -8.846 -12.793 1.00 95.81 174 SER A CA 1
ATOM 1292 C C . SER A 1 174 ? -7.394 -8.882 -12.183 1.00 95.81 174 SER A C 1
ATOM 1294 O O . SER A 1 174 ? -8.306 -9.454 -12.778 1.00 95.81 174 SER A O 1
ATOM 1296 N N . GLY A 1 175 ? -7.603 -8.267 -11.013 1.00 95.25 175 GLY A N 1
ATOM 1297 C CA . GLY A 1 175 ? -8.919 -8.151 -10.382 1.00 95.25 175 GLY A CA 1
ATOM 1298 C C . GLY A 1 175 ? -9.152 -9.052 -9.174 1.00 95.25 175 GLY A C 1
ATOM 1299 O O . GLY A 1 175 ? -10.246 -9.007 -8.613 1.00 95.25 175 GLY A O 1
ATOM 1300 N N . SER A 1 176 ? -8.161 -9.829 -8.726 1.00 96.88 176 SER A N 1
ATOM 1301 C CA . SER A 1 176 ? -8.282 -10.580 -7.473 1.00 96.88 176 SER A CA 1
ATOM 1302 C C . SER A 1 176 ? -8.431 -9.619 -6.293 1.00 96.88 176 SER A C 1
ATOM 1304 O O . SER A 1 176 ? -7.569 -8.773 -6.056 1.00 96.88 176 SER A O 1
ATOM 1306 N N . VAL A 1 177 ? -9.503 -9.784 -5.519 1.00 96.56 177 VAL A N 1
ATOM 1307 C CA . VAL A 1 177 ? -9.796 -8.957 -4.342 1.00 96.56 177 VAL A CA 1
ATOM 1308 C C . VAL A 1 177 ? -9.553 -9.751 -3.070 1.00 96.56 177 VAL A C 1
ATOM 1310 O O . VAL A 1 177 ? -10.075 -10.854 -2.911 1.00 96.56 177 VAL A O 1
ATOM 1313 N N . PHE A 1 178 ? -8.821 -9.160 -2.127 1.00 96.50 178 PHE A N 1
ATOM 1314 C CA . PHE A 1 178 ? -8.699 -9.706 -0.778 1.00 96.50 178 PHE A CA 1
ATOM 1315 C C . PHE A 1 178 ? -9.712 -9.041 0.164 1.00 96.50 178 PHE A C 1
ATOM 1317 O O . PHE A 1 178 ? -9.477 -7.959 0.704 1.00 96.50 178 PHE A O 1
ATOM 1324 N N . ALA A 1 179 ? -10.876 -9.674 0.323 1.00 94.31 179 ALA A N 1
ATOM 1325 C CA . ALA A 1 179 ? -12.034 -9.076 0.990 1.00 94.31 179 ALA A CA 1
ATOM 1326 C C . ALA A 1 179 ? -11.823 -8.793 2.488 1.00 94.31 179 ALA A C 1
ATOM 1328 O O . ALA A 1 179 ? -12.410 -7.846 3.009 1.00 94.31 179 ALA A O 1
ATOM 1329 N N . GLU A 1 180 ? -10.960 -9.551 3.173 1.00 93.69 180 GLU A N 1
ATOM 1330 C CA . GLU A 1 180 ? -10.756 -9.434 4.627 1.00 93.69 180 GLU A CA 1
ATOM 1331 C C . GLU A 1 180 ? -10.210 -8.068 5.063 1.00 93.69 180 GLU A C 1
ATOM 1333 O O . GLU A 1 180 ? -10.429 -7.651 6.200 1.00 93.69 180 GLU A O 1
ATOM 1338 N N . VAL A 1 181 ? -9.539 -7.339 4.162 1.00 94.50 181 VAL A N 1
ATOM 1339 C CA . VAL A 1 181 ? -9.070 -5.970 4.432 1.00 94.50 181 VAL A CA 1
ATOM 1340 C C . VAL A 1 181 ? -9.976 -4.878 3.860 1.00 94.50 181 VAL A C 1
ATOM 1342 O O . VAL A 1 181 ? -9.724 -3.701 4.114 1.00 94.50 181 VAL A O 1
ATOM 1345 N N . GLY A 1 182 ? -11.043 -5.231 3.134 1.00 92.75 182 GLY A N 1
ATOM 1346 C CA . GLY A 1 182 ? -12.034 -4.293 2.594 1.00 92.75 182 GLY A CA 1
ATOM 1347 C C . GLY A 1 182 ? -11.406 -3.049 1.952 1.00 92.75 182 GLY A C 1
ATOM 1348 O O . GLY A 1 182 ? -10.582 -3.146 1.042 1.00 92.75 182 GLY A O 1
ATOM 1349 N N . SER A 1 183 ? -11.767 -1.874 2.470 1.00 93.00 183 SER A N 1
ATOM 1350 C CA . SER A 1 183 ? -11.290 -0.547 2.051 1.00 93.00 183 SER A CA 1
ATOM 1351 C C . SER A 1 183 ? -10.041 -0.044 2.791 1.00 93.00 183 SER A C 1
ATOM 1353 O O . SER A 1 183 ? -9.742 1.151 2.751 1.00 93.00 183 SER A O 1
ATOM 1355 N N . ALA A 1 184 ? -9.301 -0.916 3.486 1.00 96.44 184 ALA A N 1
ATOM 1356 C CA . ALA A 1 184 ? -8.143 -0.505 4.273 1.00 96.44 184 ALA A CA 1
ATOM 1357 C C . ALA A 1 184 ? -7.110 0.261 3.431 1.00 96.44 184 ALA A C 1
ATOM 1359 O O . ALA A 1 184 ? -6.746 -0.154 2.329 1.00 96.44 184 ALA A O 1
ATOM 1360 N N . THR A 1 185 ? -6.614 1.369 3.981 1.00 96.44 185 THR A N 1
ATOM 1361 C CA . THR A 1 185 ? -5.572 2.217 3.375 1.00 96.44 185 THR A CA 1
ATOM 1362 C C . THR A 1 185 ? -4.334 2.335 4.255 1.00 96.44 185 THR A C 1
ATOM 1364 O O . THR A 1 185 ? -3.328 2.897 3.823 1.00 96.44 185 THR A O 1
ATOM 1367 N N . SER A 1 186 ? -4.385 1.828 5.484 1.00 96.56 186 SER A N 1
ATOM 1368 C CA . SER A 1 186 ? -3.303 1.947 6.458 1.00 96.56 186 SER A CA 1
ATOM 1369 C C . SER A 1 186 ? -3.134 0.638 7.209 1.00 96.56 186 SER A C 1
ATOM 1371 O O . SER A 1 186 ? -4.110 -0.058 7.480 1.00 96.56 186 SER A O 1
ATOM 1373 N N . TYR A 1 187 ? -1.901 0.314 7.571 1.00 97.00 187 TYR A N 1
ATOM 1374 C CA . TYR A 1 187 ? -1.595 -0.799 8.455 1.00 97.00 187 TYR A CA 1
ATOM 1375 C C . TYR A 1 187 ? -0.337 -0.494 9.260 1.00 97.00 187 TYR A C 1
ATOM 1377 O O . TYR A 1 187 ? 0.403 0.442 8.950 1.00 97.00 187 TYR A O 1
ATOM 1385 N N . HIS A 1 188 ? -0.120 -1.265 10.316 1.00 95.62 188 HIS A N 1
ATOM 1386 C CA . HIS A 1 188 ? 1.137 -1.289 11.051 1.00 95.62 188 HIS A CA 1
ATOM 1387 C C . HIS A 1 188 ? 1.391 -2.689 11.604 1.00 95.62 188 HIS A C 1
ATOM 1389 O O . HIS A 1 188 ? 0.480 -3.518 11.648 1.00 95.62 188 HIS A O 1
ATOM 1395 N N . THR A 1 189 ? 2.624 -2.950 12.033 1.00 94.62 189 THR A N 1
ATOM 1396 C CA . THR A 1 189 ? 2.960 -4.213 12.692 1.00 94.62 189 THR A CA 1
ATOM 1397 C C . THR A 1 189 ? 2.356 -4.261 14.095 1.00 94.62 189 THR A C 1
ATOM 1399 O O . THR A 1 189 ? 2.232 -3.233 14.762 1.00 94.62 189 THR A O 1
ATOM 1402 N N . THR A 1 190 ? 2.007 -5.446 14.585 1.00 93.81 190 THR A N 1
ATOM 1403 C CA . THR A 1 190 ? 1.464 -5.644 15.944 1.00 93.81 190 THR A CA 1
ATOM 1404 C C . THR A 1 190 ? 2.424 -5.219 17.061 1.00 93.81 190 THR A C 1
ATOM 1406 O O . THR A 1 190 ? 1.991 -5.040 18.195 1.00 93.81 190 THR A O 1
ATOM 1409 N N . ALA A 1 191 ? 3.707 -5.020 16.745 1.00 92.69 191 ALA A N 1
ATOM 1410 C CA . ALA A 1 191 ? 4.747 -4.618 17.688 1.00 92.69 191 ALA A CA 1
ATOM 1411 C C . ALA A 1 191 ? 4.732 -3.120 18.050 1.00 92.69 191 ALA A C 1
ATOM 1413 O O . ALA A 1 191 ? 5.407 -2.720 18.996 1.00 92.69 191 ALA A O 1
ATOM 1414 N N . ILE A 1 192 ? 4.003 -2.281 17.305 1.00 92.00 192 ILE A N 1
ATOM 1415 C CA . ILE A 1 192 ? 3.950 -0.829 17.532 1.00 92.00 192 ILE A CA 1
ATOM 1416 C C . ILE A 1 192 ? 2.510 -0.313 17.534 1.00 92.00 192 ILE A C 1
ATOM 1418 O O . ILE A 1 192 ? 1.618 -0.941 16.971 1.00 92.00 192 ILE A O 1
ATOM 1422 N N . LEU A 1 193 ? 2.287 0.871 18.114 1.00 91.31 193 LEU A N 1
ATOM 1423 C CA . LEU A 1 193 ? 1.012 1.588 18.030 1.00 91.31 193 LEU A CA 1
ATOM 1424 C C . LEU A 1 193 ? 1.232 3.022 17.516 1.00 91.31 193 LEU A C 1
ATOM 1426 O O . LEU A 1 193 ? 1.605 3.906 18.289 1.00 91.31 193 LEU A O 1
ATOM 1430 N N . PRO A 1 194 ? 1.011 3.282 16.216 1.00 92.81 194 PRO A N 1
ATOM 1431 C CA . PRO A 1 194 ? 1.167 4.614 15.643 1.00 92.81 194 PRO A CA 1
ATOM 1432 C C . PRO A 1 194 ? 0.119 5.612 16.151 1.00 92.81 194 PRO A C 1
ATOM 1434 O O . PRO A 1 194 ? -1.041 5.262 16.371 1.00 92.81 194 PRO A O 1
ATOM 1437 N N . TRP A 1 195 ? 0.490 6.894 16.227 1.00 93.31 195 TRP A N 1
ATOM 1438 C CA . TRP A 1 195 ? -0.383 7.971 16.723 1.00 93.31 195 TRP A CA 1
ATOM 1439 C C . TRP A 1 195 ? -1.699 8.123 15.944 1.00 93.31 195 TRP A C 1
ATOM 1441 O O . TRP A 1 195 ? -2.699 8.589 16.488 1.00 93.31 195 TRP A O 1
ATOM 1451 N N . TRP A 1 196 ? -1.709 7.750 14.662 1.00 93.12 196 TRP A N 1
ATOM 1452 C CA . TRP A 1 196 ? -2.878 7.863 13.794 1.00 93.12 196 TRP A CA 1
ATOM 1453 C C . TRP A 1 196 ? -3.870 6.710 13.980 1.00 93.12 196 TRP A C 1
ATOM 1455 O O . TRP A 1 196 ? -5.044 6.881 13.654 1.00 93.12 196 TRP A O 1
ATOM 1465 N N . ALA A 1 197 ? -3.440 5.560 14.517 1.00 93.94 197 ALA A N 1
ATOM 1466 C CA . ALA A 1 197 ? -4.255 4.344 14.586 1.00 93.94 197 ALA A CA 1
ATOM 1467 C C . ALA A 1 197 ? -5.592 4.548 15.326 1.00 93.94 197 ALA A C 1
ATOM 1469 O O . ALA A 1 197 ? -6.625 4.134 14.793 1.00 93.94 197 ALA A O 1
ATOM 1470 N N . PRO A 1 198 ? -5.649 5.276 16.463 1.00 91.94 198 PRO A N 1
ATOM 1471 C CA . PRO A 1 198 ? -6.912 5.566 17.147 1.00 91.94 198 PRO A CA 1
ATOM 1472 C C . PRO A 1 198 ? -7.893 6.421 16.332 1.00 91.94 198 PRO A C 1
ATOM 1474 O O . PRO A 1 198 ? -9.094 6.396 16.606 1.00 91.94 198 PRO A O 1
ATOM 1477 N N . SER A 1 199 ? -7.408 7.173 15.337 1.00 92.12 199 SER A N 1
ATOM 1478 C CA . SER A 1 199 ? -8.230 8.032 14.466 1.00 92.12 199 SER A CA 1
ATOM 1479 C C . SER A 1 199 ? -8.927 7.245 13.350 1.00 92.12 199 SER A C 1
ATOM 1481 O O . SER A 1 199 ? -9.865 7.746 12.735 1.00 92.12 199 SER A O 1
ATOM 1483 N N . LEU A 1 200 ? -8.499 6.004 13.099 1.00 93.44 200 LEU A N 1
ATOM 1484 C CA . LEU A 1 200 ? -9.028 5.135 12.050 1.00 93.44 200 LEU A CA 1
ATOM 1485 C C . LEU A 1 200 ? -9.900 4.011 12.631 1.00 93.44 200 LEU A C 1
ATOM 1487 O O . LEU A 1 200 ? -9.989 3.816 13.847 1.00 93.44 200 LEU A O 1
ATOM 1491 N N . ALA A 1 201 ? -10.622 3.299 11.768 1.00 92.56 201 ALA A N 1
ATOM 1492 C CA . ALA A 1 201 ? -11.352 2.091 12.144 1.00 92.56 201 ALA A CA 1
ATOM 1493 C C . ALA A 1 201 ? -10.488 0.862 11.850 1.00 92.56 201 ALA A C 1
ATOM 1495 O O . ALA A 1 201 ? -10.069 0.669 10.710 1.00 92.56 201 ALA A O 1
ATOM 1496 N N . ARG A 1 202 ? -10.234 0.029 12.867 1.00 93.44 202 ARG A N 1
ATOM 1497 C CA . ARG A 1 202 ? -9.566 -1.266 12.684 1.00 93.44 202 ARG A CA 1
ATOM 1498 C C . ARG A 1 202 ? -10.466 -2.193 11.865 1.00 93.44 202 ARG A C 1
ATOM 1500 O O . ARG A 1 202 ? -11.664 -2.274 12.122 1.00 93.44 202 ARG A O 1
ATOM 1507 N N . VAL A 1 203 ? -9.868 -2.885 10.904 1.00 92.56 203 VAL A N 1
ATOM 1508 C CA . VAL A 1 203 ? -10.529 -3.819 9.989 1.00 92.56 203 VAL A CA 1
ATOM 1509 C C . VAL A 1 203 ? -10.269 -5.253 10.436 1.00 92.56 203 VAL A C 1
ATOM 1511 O O . VAL A 1 203 ? -11.172 -5.920 10.935 1.00 92.56 203 VAL A O 1
ATOM 1514 N N . ALA A 1 204 ? -9.015 -5.687 10.334 1.00 94.06 204 ALA A N 1
ATOM 1515 C CA . ALA A 1 204 ? -8.586 -7.051 10.604 1.00 94.06 204 ALA A CA 1
ATOM 1516 C C . ALA A 1 204 ? -7.135 -7.063 11.100 1.00 94.06 204 ALA A C 1
ATOM 1518 O O . ALA A 1 204 ? -6.413 -6.068 10.982 1.00 94.06 204 ALA A O 1
ATOM 1519 N N . THR A 1 205 ? -6.711 -8.202 11.641 1.00 96.69 205 THR A N 1
ATOM 1520 C CA . THR A 1 205 ? -5.294 -8.518 11.830 1.00 96.69 205 THR A CA 1
ATOM 1521 C C . THR A 1 205 ? -4.979 -9.739 10.990 1.00 96.69 205 THR A C 1
ATOM 1523 O O . THR A 1 205 ? -5.582 -10.783 11.214 1.00 96.69 205 THR A O 1
ATOM 1526 N N . ILE A 1 206 ? -4.060 -9.589 10.038 1.00 96.81 206 ILE A N 1
ATOM 1527 C CA . ILE A 1 206 ? -3.614 -10.654 9.138 1.00 96.81 206 ILE A CA 1
ATOM 1528 C C . ILE A 1 206 ? -2.114 -10.808 9.345 1.00 96.81 206 ILE A C 1
ATOM 1530 O O . ILE A 1 206 ? -1.362 -9.855 9.128 1.00 96.81 206 ILE A O 1
ATOM 1534 N N . GLY A 1 207 ? -1.701 -11.985 9.815 1.00 95.31 207 GLY A N 1
ATOM 1535 C CA . GLY A 1 207 ? -0.320 -12.236 10.217 1.00 95.31 207 GLY A CA 1
ATOM 1536 C C . GLY A 1 207 ? 0.172 -11.202 11.236 1.00 95.31 207 GLY A C 1
ATOM 1537 O O . GLY A 1 207 ? -0.483 -10.970 12.256 1.00 95.31 207 GLY A O 1
ATOM 1538 N N . ALA A 1 208 ? 1.304 -10.559 10.957 1.00 95.81 208 ALA A N 1
ATOM 1539 C CA . ALA A 1 208 ? 1.902 -9.563 11.846 1.00 95.81 208 ALA A CA 1
ATOM 1540 C C . ALA A 1 208 ? 1.317 -8.145 11.695 1.00 95.81 208 ALA A C 1
ATOM 1542 O O . ALA A 1 208 ? 1.804 -7.217 12.343 1.00 95.81 208 ALA A O 1
ATOM 1543 N N . HIS A 1 209 ? 0.285 -7.949 10.867 1.00 97.25 209 HIS A N 1
ATOM 1544 C CA . HIS A 1 209 ? -0.215 -6.625 10.497 1.00 97.25 209 HIS A CA 1
ATOM 1545 C C . HIS A 1 209 ? -1.637 -6.359 10.991 1.00 97.25 209 HIS A C 1
ATOM 1547 O O . HIS A 1 209 ? -2.530 -7.195 10.866 1.00 97.25 209 HIS A O 1
ATOM 1553 N N . VAL A 1 210 ? -1.870 -5.150 11.504 1.00 97.31 210 VAL A N 1
ATOM 1554 C CA . VAL A 1 210 ? -3.202 -4.632 11.840 1.00 97.31 210 VAL A CA 1
ATOM 1555 C C . VAL A 1 210 ? -3.627 -3.623 10.779 1.00 97.31 210 VAL A C 1
ATOM 1557 O O . VAL A 1 210 ? -2.927 -2.638 10.558 1.00 97.31 210 VAL A O 1
ATOM 1560 N N . PHE A 1 211 ? -4.771 -3.856 10.137 1.00 97.25 211 PHE A N 1
ATOM 1561 C CA . PHE A 1 211 ? -5.276 -3.059 9.017 1.00 97.25 211 PHE A CA 1
ATOM 1562 C C . PHE A 1 211 ? -6.359 -2.076 9.459 1.00 97.25 211 PHE A C 1
ATOM 1564 O O . PHE A 1 211 ? -7.172 -2.372 10.339 1.00 97.25 211 PHE A O 1
ATOM 1571 N N . TYR A 1 212 ? -6.388 -0.911 8.816 1.00 95.94 212 TYR A N 1
ATOM 1572 C CA . TYR A 1 212 ? -7.254 0.210 9.155 1.00 95.94 212 TYR A CA 1
ATOM 1573 C C . TYR A 1 212 ? -7.845 0.875 7.915 1.00 95.94 212 TYR A C 1
ATOM 1575 O O . TYR A 1 212 ? -7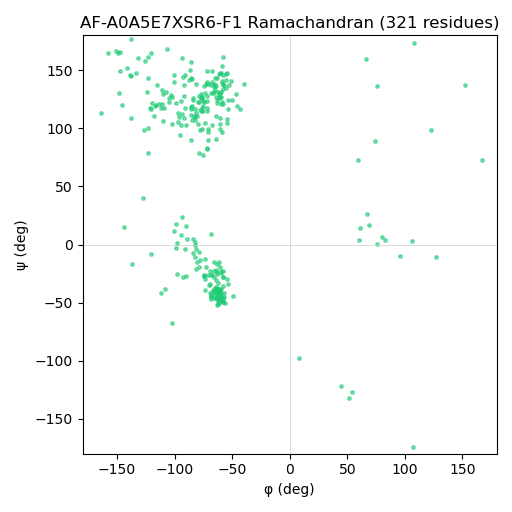.176 1.051 6.893 1.00 95.94 212 TYR A O 1
ATOM 1583 N N . ARG A 1 213 ? -9.088 1.332 8.061 1.00 94.31 213 ARG A N 1
ATOM 1584 C CA . ARG A 1 213 ? -9.821 2.140 7.081 1.00 94.31 213 ARG A CA 1
ATOM 1585 C C . ARG A 1 213 ? -10.240 3.486 7.671 1.00 94.31 213 ARG A C 1
ATOM 1587 O O . ARG A 1 213 ? -10.243 3.678 8.893 1.00 94.31 213 ARG A O 1
ATOM 1594 N N . TRP A 1 214 ? -10.622 4.411 6.798 1.00 92.00 214 TRP A N 1
ATOM 1595 C CA . TRP A 1 214 ? -11.251 5.671 7.192 1.00 92.00 214 TRP A CA 1
ATOM 1596 C C . TRP A 1 214 ? -12.546 5.426 7.973 1.00 92.00 214 TRP A C 1
ATOM 1598 O O . TRP A 1 214 ? -13.191 4.391 7.828 1.00 92.00 214 TRP A O 1
ATOM 1608 N N . ARG A 1 215 ? -12.935 6.375 8.826 1.00 87.88 215 ARG A N 1
ATOM 1609 C CA . ARG A 1 215 ? -14.196 6.294 9.570 1.00 87.88 215 ARG A CA 1
ATOM 1610 C C . ARG A 1 215 ? -15.318 6.982 8.802 1.00 87.88 215 ARG A C 1
ATOM 1612 O O . ARG A 1 215 ? -15.138 8.111 8.357 1.00 87.88 215 ARG A O 1
ATOM 1619 N N . SER A 1 216 ? -16.493 6.349 8.781 1.00 80.50 216 SER A N 1
ATOM 1620 C CA . SER A 1 216 ? -17.772 6.984 8.439 1.00 80.50 216 SER A CA 1
ATOM 1621 C C . SER A 1 216 ? -17.715 7.753 7.104 1.00 80.50 216 SER A C 1
ATOM 1623 O O . SER A 1 216 ? -17.221 7.255 6.096 1.00 80.50 216 SER A O 1
ATOM 1625 N N . ASN A 1 217 ? -18.204 8.983 7.094 1.00 76.81 217 ASN A N 1
ATOM 1626 C CA . ASN A 1 217 ? -18.269 9.877 5.949 1.00 76.81 217 ASN A CA 1
ATOM 1627 C C . ASN A 1 217 ? -16.919 10.194 5.279 1.00 76.81 217 ASN A C 1
ATOM 1629 O O . ASN A 1 217 ? -16.898 10.422 4.071 1.00 76.81 217 ASN A O 1
ATOM 1633 N N . LEU A 1 218 ? -15.795 10.166 6.004 1.00 84.81 218 LEU A N 1
ATOM 1634 C CA . LEU A 1 218 ? -14.473 10.351 5.400 1.00 84.81 218 LEU A CA 1
ATOM 1635 C C . LEU A 1 218 ? -14.148 9.207 4.435 1.00 84.81 218 LEU A C 1
ATOM 1637 O O . LEU A 1 218 ? -13.575 9.428 3.371 1.00 84.81 218 LEU A O 1
ATOM 1641 N N . GLU A 1 219 ? -14.561 7.988 4.780 1.00 87.19 219 GLU A N 1
ATOM 1642 C CA . GLU A 1 219 ? -14.430 6.835 3.895 1.00 87.19 219 GLU A CA 1
ATOM 1643 C C . GLU A 1 219 ? -15.231 7.031 2.614 1.00 87.19 219 GLU A C 1
ATOM 1645 O O . GLU A 1 219 ? -14.686 6.822 1.532 1.00 87.19 219 GLU A O 1
ATOM 1650 N N . SER A 1 220 ? -16.480 7.490 2.739 1.00 83.31 220 SER A N 1
ATOM 1651 C CA . SER A 1 220 ? -17.362 7.763 1.597 1.00 83.31 220 SER A CA 1
ATOM 1652 C C . SER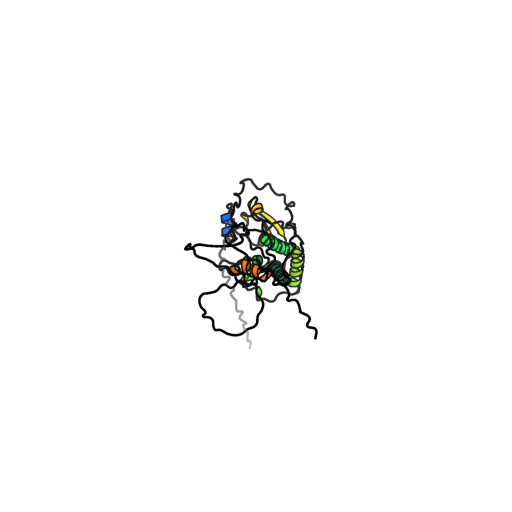 A 1 220 ? -16.834 8.896 0.711 1.00 83.31 220 SER A C 1
ATOM 1654 O O . SER A 1 220 ? -16.957 8.833 -0.507 1.00 83.31 220 SER A O 1
ATOM 1656 N N . ALA A 1 221 ? -16.219 9.923 1.303 1.00 84.06 221 ALA A N 1
ATOM 1657 C CA . ALA A 1 221 ? -15.693 11.072 0.568 1.00 84.06 221 ALA A CA 1
ATOM 1658 C C . ALA A 1 221 ? -14.405 10.761 -0.217 1.00 84.06 221 ALA A C 1
ATOM 1660 O O . ALA A 1 221 ? -14.127 11.413 -1.232 1.00 84.06 221 ALA A O 1
ATOM 1661 N N . LEU A 1 222 ? -13.599 9.810 0.269 1.00 88.56 222 LEU A N 1
ATOM 1662 C CA . LEU A 1 222 ? -12.259 9.542 -0.256 1.00 88.56 222 LEU A CA 1
ATOM 1663 C C . LEU A 1 222 ? -12.142 8.240 -1.046 1.00 88.56 222 LEU A C 1
ATOM 1665 O O . LEU A 1 222 ? -11.388 8.204 -2.018 1.00 88.56 222 LEU A O 1
ATOM 1669 N N . SER A 1 223 ? -12.816 7.172 -0.622 1.00 88.69 223 SER A N 1
ATOM 1670 C CA . SER A 1 223 ? -12.589 5.820 -1.145 1.00 88.69 223 SER A CA 1
ATOM 1671 C C . SER A 1 223 ? -13.32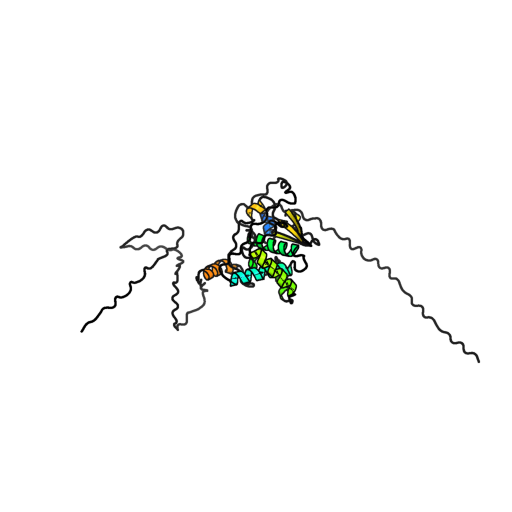5 5.603 -2.461 1.00 88.69 223 SER A C 1
ATOM 1673 O O . SER A 1 223 ? -14.471 6.010 -2.613 1.00 88.69 223 SER A O 1
ATOM 1675 N N . TYR A 1 224 ? -12.661 4.954 -3.416 1.00 85.94 224 TYR A N 1
ATOM 1676 C CA . TYR A 1 224 ? -13.191 4.570 -4.733 1.00 85.94 224 TYR A CA 1
ATOM 1677 C C . TYR A 1 224 ? -13.677 5.717 -5.639 1.00 85.94 224 TYR A C 1
ATOM 1679 O O . TYR A 1 224 ? -14.142 5.463 -6.746 1.00 85.94 224 TYR A O 1
ATOM 1687 N N . GLY A 1 225 ? -13.523 6.976 -5.222 1.00 82.31 225 GLY A N 1
ATOM 1688 C CA . GLY A 1 225 ? -13.866 8.156 -6.024 1.00 82.31 225 GLY A CA 1
ATOM 1689 C C . GLY A 1 225 ? -12.794 8.562 -7.041 1.00 82.31 225 GLY A C 1
ATOM 1690 O O . GLY A 1 225 ? -12.997 9.510 -7.796 1.00 82.31 225 GLY A O 1
ATOM 1691 N N . GLN A 1 226 ? -11.644 7.885 -7.051 1.00 87.75 226 GLN A N 1
ATOM 1692 C CA . GLN A 1 226 ? -10.521 8.180 -7.936 1.00 87.75 226 GLN A CA 1
ATOM 1693 C C . GLN A 1 226 ? -10.328 7.067 -8.967 1.00 87.75 226 GLN A C 1
ATOM 1695 O O . GLN A 1 226 ? -10.299 5.884 -8.626 1.00 87.75 226 GLN A O 1
ATOM 1700 N N . ARG A 1 227 ? -10.156 7.461 -10.233 1.00 91.06 227 ARG A N 1
ATOM 1701 C CA . ARG A 1 227 ? -9.814 6.546 -11.326 1.00 91.06 227 ARG A CA 1
ATOM 1702 C C . ARG A 1 227 ? -8.303 6.374 -11.423 1.00 91.06 227 ARG A C 1
ATOM 1704 O O . ARG A 1 227 ? -7.563 7.346 -11.275 1.00 91.06 227 ARG A O 1
ATOM 1711 N N . TYR A 1 228 ? -7.876 5.148 -11.708 1.00 92.81 228 TYR A N 1
ATOM 1712 C CA . TYR A 1 228 ? -6.492 4.847 -12.060 1.00 92.81 228 TYR A CA 1
ATOM 1713 C C . TYR A 1 228 ? -6.079 5.637 -13.309 1.00 92.81 228 TYR A C 1
ATOM 1715 O O . TYR A 1 228 ? -6.874 5.769 -14.240 1.00 92.81 228 TYR A O 1
ATOM 1723 N N . ALA A 1 229 ? -4.862 6.184 -13.326 1.00 91.19 229 ALA A N 1
ATOM 1724 C CA . ALA A 1 229 ? -4.431 7.079 -14.398 1.00 91.19 229 ALA A CA 1
ATOM 1725 C C . ALA A 1 229 ? -4.231 6.374 -15.750 1.00 91.19 229 ALA A C 1
ATOM 1727 O O . ALA A 1 229 ? -4.238 7.049 -16.774 1.00 91.19 229 ALA A O 1
ATOM 1728 N N . GLY A 1 230 ? -4.005 5.054 -15.758 1.00 88.44 230 GLY A N 1
ATOM 1729 C CA . GLY A 1 230 ? -3.650 4.286 -16.960 1.00 88.44 230 GLY A CA 1
ATOM 1730 C C . GLY A 1 230 ? -2.197 4.472 -17.422 1.00 88.44 230 GLY A C 1
ATOM 1731 O O . GLY A 1 230 ? -1.771 3.866 -18.405 1.00 88.44 230 GLY A O 1
ATOM 1732 N N . VAL A 1 231 ? -1.421 5.281 -16.698 1.00 92.00 231 VAL A N 1
ATOM 1733 C CA . VAL A 1 231 ? 0.020 5.492 -16.876 1.00 92.00 231 VAL A CA 1
ATOM 1734 C C . VAL A 1 231 ? 0.745 5.227 -15.563 1.00 92.00 231 VAL A C 1
ATOM 1736 O O . VAL A 1 231 ? 0.156 5.349 -14.491 1.00 92.00 231 VAL A O 1
ATOM 1739 N N . GLU A 1 232 ? 2.041 4.935 -15.642 1.00 93.69 232 GLU A N 1
ATOM 1740 C CA . GLU A 1 232 ? 2.900 4.789 -14.465 1.00 93.69 232 GLU A CA 1
ATOM 1741 C C . GLU A 1 232 ? 4.107 5.731 -14.545 1.00 93.69 232 GLU A C 1
ATOM 1743 O O . GLU A 1 232 ? 4.769 5.752 -15.593 1.00 93.69 232 GLU A O 1
ATOM 1748 N N . PRO A 1 233 ? 4.415 6.493 -13.472 1.00 89.88 233 PRO A N 1
ATOM 1749 C CA . PRO A 1 233 ? 5.598 7.341 -13.407 1.00 89.88 233 PRO A CA 1
ATOM 1750 C C . PRO A 1 233 ? 6.884 6.528 -13.542 1.00 89.88 233 PRO A C 1
ATOM 1752 O O . PRO A 1 233 ? 6.999 5.409 -13.040 1.00 89.88 233 PRO A O 1
ATOM 1755 N N . VAL A 1 234 ? 7.898 7.148 -14.143 1.00 84.44 234 VAL A N 1
ATOM 1756 C CA . VAL A 1 234 ? 9.270 6.651 -14.044 1.00 84.44 234 VAL A CA 1
ATOM 1757 C C . VAL A 1 234 ? 9.768 6.914 -12.624 1.00 84.44 234 VAL A C 1
ATOM 1759 O O . VAL A 1 234 ? 9.750 8.049 -12.144 1.00 84.44 234 VAL A O 1
ATOM 1762 N N . ILE A 1 235 ? 10.199 5.860 -11.936 1.00 76.06 235 ILE A N 1
ATOM 1763 C CA . ILE A 1 235 ? 10.730 5.962 -10.575 1.00 76.06 235 ILE A CA 1
ATOM 1764 C C . ILE A 1 235 ? 11.983 6.845 -10.580 1.00 76.06 235 ILE A C 1
ATOM 1766 O O . ILE A 1 235 ? 12.908 6.606 -11.349 1.00 76.06 235 ILE A O 1
ATOM 1770 N N . GLY A 1 236 ? 12.000 7.874 -9.729 1.00 61.09 236 GLY A N 1
ATOM 1771 C CA . GLY A 1 236 ? 13.078 8.870 -9.670 1.00 61.09 236 GLY A CA 1
ATOM 1772 C C . GLY A 1 236 ? 12.817 10.149 -10.477 1.00 61.09 236 GLY A C 1
ATOM 1773 O O . GLY A 1 236 ? 13.534 11.128 -10.284 1.00 61.09 236 GLY A O 1
ATOM 1774 N N . ALA A 1 237 ? 11.767 10.196 -11.307 1.00 51.03 237 ALA A N 1
ATOM 1775 C CA . ALA A 1 237 ? 11.297 11.431 -11.936 1.00 51.03 237 ALA A CA 1
ATOM 1776 C C . ALA A 1 237 ? 10.336 12.196 -11.002 1.00 51.03 237 ALA A C 1
ATOM 1778 O O . ALA A 1 237 ? 9.532 11.602 -10.281 1.00 51.03 237 ALA A O 1
ATOM 1779 N N . SER A 1 238 ? 10.415 13.530 -10.986 1.00 41.72 238 SER A N 1
ATOM 1780 C CA . SER A 1 238 ? 9.617 14.354 -10.069 1.00 41.72 238 SER A CA 1
ATOM 1781 C C . SER A 1 238 ? 8.111 14.300 -10.412 1.00 41.72 238 SER A C 1
ATOM 1783 O O . SER A 1 238 ? 7.753 14.566 -11.564 1.00 41.72 238 SER A O 1
ATOM 1785 N N . PRO A 1 239 ? 7.199 14.041 -9.446 1.00 44.25 239 PRO A N 1
ATOM 1786 C CA . PRO A 1 239 ? 5.764 13.835 -9.705 1.00 44.25 239 PRO A CA 1
ATOM 1787 C C . PRO A 1 239 ? 5.035 15.024 -10.345 1.00 44.25 239 PRO A C 1
ATOM 1789 O O . PRO A 1 239 ? 3.970 14.844 -10.928 1.00 44.25 239 PRO A O 1
ATOM 1792 N N . ALA A 1 240 ? 5.598 16.234 -10.259 1.00 46.22 240 ALA A N 1
ATOM 1793 C CA . ALA A 1 240 ? 5.008 17.450 -10.825 1.00 46.22 240 ALA A CA 1
ATOM 1794 C C . ALA A 1 240 ? 4.940 17.450 -12.370 1.00 46.22 240 ALA A C 1
ATOM 1796 O O . ALA A 1 240 ? 4.202 18.246 -12.943 1.00 46.22 240 ALA A O 1
ATOM 1797 N N . SER A 1 241 ? 5.668 16.548 -13.036 1.00 42.78 241 SER A N 1
ATOM 1798 C CA . SER A 1 241 ? 5.720 16.428 -14.505 1.00 42.78 241 SER A CA 1
ATOM 1799 C C . SER A 1 241 ? 4.795 15.338 -15.069 1.00 42.78 241 SER A C 1
ATOM 1801 O O . SER A 1 241 ? 4.305 15.430 -16.195 1.00 42.78 241 SER A O 1
ATOM 1803 N N . VAL A 1 242 ? 4.465 14.322 -14.265 1.00 53.09 242 VAL A N 1
ATOM 1804 C CA . VAL A 1 242 ? 3.902 13.062 -14.781 1.00 53.09 242 VAL A CA 1
ATOM 1805 C C . VAL A 1 242 ? 2.439 13.203 -15.215 1.00 53.09 242 VAL A C 1
ATOM 1807 O O . VAL A 1 242 ? 1.995 12.509 -16.120 1.00 53.09 242 VAL A O 1
ATOM 1810 N N . GLY A 1 243 ? 1.680 14.141 -14.645 1.00 45.31 243 GLY A N 1
ATOM 1811 C CA . GLY A 1 243 ? 0.252 14.272 -14.958 1.00 45.31 243 GLY A CA 1
ATOM 1812 C C . GLY A 1 243 ? -0.062 14.879 -16.331 1.00 45.31 243 GLY A C 1
ATOM 1813 O O . GLY A 1 243 ? -1.120 14.601 -16.884 1.00 45.31 243 GLY A O 1
ATOM 1814 N N . ARG A 1 244 ? 0.821 15.722 -16.885 1.00 49.88 244 ARG A N 1
ATOM 1815 C CA . ARG A 1 244 ? 0.538 16.479 -18.122 1.00 49.88 244 ARG A CA 1
ATOM 1816 C C . ARG A 1 244 ? 1.385 16.016 -19.299 1.00 49.88 244 ARG A C 1
ATOM 1818 O O . ARG A 1 244 ? 0.843 15.864 -20.387 1.00 49.88 244 ARG A O 1
ATOM 1825 N N . GLU A 1 245 ? 2.670 15.740 -19.084 1.00 49.91 245 GLU A N 1
ATOM 1826 C CA . GLU A 1 245 ? 3.552 15.227 -20.141 1.00 49.91 245 GLU A CA 1
ATOM 1827 C C . GLU A 1 245 ? 3.274 13.765 -20.477 1.00 49.91 245 GLU A C 1
ATOM 1829 O O . GLU A 1 245 ? 3.262 13.426 -21.653 1.00 49.91 245 GLU A O 1
ATOM 1834 N N . ALA A 1 246 ? 2.984 12.903 -19.495 1.00 50.97 246 ALA A N 1
ATOM 1835 C CA . ALA A 1 246 ? 2.714 11.491 -19.788 1.00 50.97 246 ALA A CA 1
ATOM 1836 C C . ALA A 1 246 ? 1.382 11.297 -20.529 1.00 50.97 246 ALA A C 1
ATOM 1838 O O . ALA A 1 246 ? 1.281 10.431 -21.393 1.00 50.97 246 ALA A O 1
ATOM 1839 N N . VAL A 1 247 ? 0.377 12.129 -20.229 1.00 51.41 247 VAL A N 1
ATOM 1840 C CA . VAL A 1 247 ? -0.896 12.146 -20.965 1.00 51.41 247 VAL A CA 1
ATOM 1841 C C . VAL A 1 247 ? -0.674 12.674 -22.381 1.00 51.41 247 VAL A C 1
ATOM 1843 O O . VAL A 1 247 ? -1.137 12.056 -23.331 1.00 51.41 247 VAL A O 1
ATOM 1846 N N . ALA A 1 248 ? 0.086 13.761 -22.543 1.00 53.00 248 ALA A N 1
ATOM 1847 C CA . ALA A 1 248 ? 0.433 14.288 -23.860 1.00 53.00 248 ALA A CA 1
ATOM 1848 C C . ALA A 1 248 ? 1.197 13.245 -24.699 1.00 53.00 248 ALA A C 1
ATOM 1850 O O . ALA A 1 248 ? 0.783 12.942 -25.814 1.00 53.00 248 ALA A O 1
ATOM 1851 N N . ALA A 1 249 ? 2.214 12.597 -24.128 1.00 52.44 249 ALA A N 1
ATOM 1852 C CA . ALA A 1 249 ? 2.987 11.545 -24.783 1.00 52.44 249 ALA A CA 1
ATOM 1853 C C . ALA A 1 249 ? 2.136 10.319 -25.162 1.00 52.44 249 ALA A C 1
ATOM 1855 O O . ALA A 1 249 ? 2.310 9.780 -26.252 1.00 52.44 249 ALA A O 1
ATOM 1856 N N . ALA A 1 250 ? 1.178 9.913 -24.319 1.00 49.72 250 ALA A N 1
ATOM 1857 C CA . ALA A 1 250 ? 0.251 8.819 -24.628 1.00 49.72 250 ALA A CA 1
ATOM 1858 C C . ALA A 1 250 ? -0.656 9.119 -25.839 1.00 49.72 250 ALA A C 1
ATOM 1860 O O . ALA A 1 250 ? -1.082 8.194 -26.526 1.00 49.72 250 ALA A O 1
ATOM 1861 N N . PHE A 1 251 ? -0.909 10.398 -26.133 1.00 51.75 251 PHE A N 1
ATOM 1862 C CA . PHE A 1 251 ? -1.638 10.853 -27.323 1.00 51.75 251 PHE A CA 1
ATOM 1863 C C . PHE A 1 251 ? -0.718 11.361 -28.450 1.00 51.75 251 PHE A C 1
ATOM 1865 O O . PHE A 1 251 ? -1.200 11.983 -29.394 1.00 51.75 251 PHE A O 1
ATOM 1872 N N . GLY A 1 252 ? 0.600 11.132 -28.370 1.00 42.81 252 GLY A N 1
ATOM 1873 C CA . GLY A 1 252 ? 1.562 11.602 -29.376 1.00 42.81 252 GLY A CA 1
ATOM 1874 C C . GLY A 1 252 ? 1.758 13.125 -29.412 1.00 42.81 252 GLY A C 1
ATOM 1875 O O . GLY A 1 252 ? 2.281 13.663 -30.384 1.00 42.81 252 GLY A O 1
ATOM 1876 N N . VAL A 1 253 ? 1.345 13.838 -28.365 1.00 50.25 253 VAL A N 1
ATOM 1877 C CA . VAL A 1 253 ? 1.501 15.287 -28.225 1.00 50.25 253 VAL A CA 1
ATOM 1878 C C . VAL A 1 253 ? 2.826 15.587 -27.523 1.00 50.25 253 VAL A C 1
ATOM 1880 O O . VAL A 1 253 ? 3.016 15.239 -26.357 1.00 50.25 253 VAL A O 1
ATOM 1883 N N . GLN A 1 254 ? 3.736 16.278 -28.211 1.00 45.09 254 GLN A N 1
ATOM 1884 C CA . GLN A 1 254 ? 4.938 16.846 -27.595 1.00 45.09 254 GLN A CA 1
ATOM 1885 C C . GLN A 1 254 ? 4.670 18.283 -27.137 1.00 45.09 254 GLN A C 1
ATOM 1887 O O . GLN A 1 254 ? 4.198 19.117 -27.908 1.00 45.09 254 GLN A O 1
ATOM 1892 N N . VAL A 1 255 ? 4.967 18.578 -25.870 1.00 50.97 255 VAL A N 1
ATOM 1893 C CA . VAL A 1 255 ? 4.823 19.920 -25.292 1.00 50.97 255 VAL A CA 1
ATOM 1894 C C . VAL A 1 255 ? 6.215 20.481 -25.031 1.00 50.97 255 VAL A C 1
ATOM 1896 O O . VAL A 1 255 ? 6.883 20.071 -24.088 1.00 50.97 255 VAL A O 1
ATOM 1899 N N . HIS A 1 256 ? 6.657 21.433 -25.853 1.00 44.53 256 HIS A N 1
ATOM 1900 C CA . HIS A 1 256 ? 7.901 22.158 -25.604 1.00 44.53 256 HIS A CA 1
ATOM 1901 C C . HIS A 1 256 ? 7.643 23.336 -24.663 1.00 44.53 256 HIS A C 1
ATOM 1903 O O . HIS A 1 256 ? 6.901 24.263 -24.995 1.00 44.53 256 HIS A O 1
ATOM 1909 N N . TYR A 1 257 ? 8.291 23.330 -23.500 1.00 43.38 257 TYR A N 1
ATOM 1910 C CA . TYR A 1 257 ? 8.405 24.518 -22.661 1.00 43.38 257 TYR A CA 1
ATOM 1911 C C . TYR A 1 257 ? 9.671 25.262 -23.074 1.00 43.38 257 TYR A C 1
ATOM 1913 O O . TYR A 1 257 ? 10.778 24.847 -22.744 1.00 43.38 257 TYR A O 1
ATOM 1921 N N . GLY A 1 258 ? 9.517 26.343 -23.838 1.00 36.16 258 GLY A N 1
ATOM 1922 C CA . GLY A 1 258 ? 10.637 27.227 -24.137 1.00 36.16 258 GLY A CA 1
ATOM 1923 C C . GLY A 1 258 ? 11.135 27.875 -22.847 1.00 36.16 258 GLY A C 1
ATOM 1924 O O . GLY A 1 258 ? 10.430 28.709 -22.278 1.00 36.16 258 GLY A O 1
ATOM 1925 N N . SER A 1 259 ? 12.329 27.502 -22.379 1.00 34.62 259 SER A N 1
ATOM 1926 C CA . SER A 1 259 ? 13.085 28.373 -21.483 1.00 34.62 259 SER A CA 1
ATOM 1927 C C . SER A 1 259 ? 13.698 29.479 -22.331 1.00 34.62 259 SER A C 1
ATOM 1929 O O . SER A 1 259 ? 14.361 29.215 -23.334 1.00 34.62 259 SER A O 1
ATOM 1931 N N . THR A 1 260 ? 13.462 30.725 -21.944 1.00 40.06 260 THR A N 1
ATOM 1932 C CA . THR A 1 260 ? 14.235 31.868 -22.423 1.00 40.06 260 THR A CA 1
ATOM 1933 C C . THR A 1 260 ? 15.683 31.648 -22.009 1.00 40.06 260 THR A C 1
ATOM 1935 O O . THR A 1 260 ? 15.969 31.765 -20.825 1.00 40.06 260 THR A O 1
ATOM 1938 N N . ASP A 1 261 ? 16.508 31.171 -22.941 1.00 36.53 261 ASP A N 1
ATOM 1939 C CA . ASP A 1 261 ? 17.948 31.443 -23.090 1.00 36.53 261 ASP A CA 1
ATOM 1940 C C . ASP A 1 261 ? 18.544 30.436 -24.087 1.00 36.53 261 ASP A C 1
ATOM 1942 O O . ASP A 1 261 ? 19.238 29.493 -23.720 1.00 36.53 261 ASP A O 1
ATOM 1946 N N . ALA A 1 262 ? 18.236 30.613 -25.375 1.00 34.41 262 ALA A N 1
ATOM 1947 C CA . ALA A 1 262 ? 19.037 30.065 -26.471 1.00 34.41 262 ALA A CA 1
ATOM 1948 C C . ALA A 1 262 ? 18.667 30.757 -27.793 1.00 34.41 262 ALA A C 1
ATOM 1950 O O . ALA A 1 262 ? 17.562 30.606 -28.312 1.00 34.41 262 ALA A O 1
ATOM 1951 N N . GLN A 1 263 ? 19.614 31.515 -28.342 1.00 32.03 263 GLN A N 1
ATOM 1952 C CA . GLN A 1 263 ? 19.588 32.027 -29.713 1.00 32.03 263 GLN A CA 1
ATOM 1953 C C . GLN A 1 263 ? 19.637 30.837 -30.700 1.00 32.03 263 GLN A C 1
ATOM 1955 O O . GLN A 1 263 ? 20.448 29.932 -30.487 1.00 32.03 263 GLN A O 1
ATOM 1960 N N . PRO A 1 264 ? 18.841 30.796 -31.787 1.00 37.91 264 PRO A N 1
ATOM 1961 C CA . PRO A 1 264 ? 18.854 29.656 -32.697 1.00 37.91 264 PRO A CA 1
ATOM 1962 C C . PRO A 1 264 ? 20.040 29.733 -33.669 1.00 37.91 264 PRO A C 1
ATOM 1964 O O . PRO A 1 264 ? 20.165 30.684 -34.441 1.00 37.91 264 PRO A O 1
ATOM 1967 N N . ALA A 1 265 ? 20.883 28.699 -33.670 1.00 29.17 265 ALA A N 1
ATOM 1968 C CA . ALA A 1 265 ? 21.784 28.411 -34.780 1.00 29.17 265 ALA A CA 1
ATOM 1969 C C . ALA A 1 265 ? 21.025 27.603 -35.844 1.00 29.17 265 ALA A C 1
ATOM 1971 O O . ALA A 1 265 ? 20.415 26.574 -35.553 1.00 29.17 265 ALA A O 1
ATOM 1972 N N . ALA A 1 266 ? 21.039 28.099 -37.077 1.00 35.12 266 ALA A N 1
ATOM 1973 C CA . ALA A 1 266 ? 20.438 27.453 -38.233 1.00 35.12 266 ALA A CA 1
ATOM 1974 C C . ALA A 1 266 ? 21.275 26.253 -38.711 1.00 35.12 266 ALA A C 1
ATOM 1976 O O . ALA A 1 266 ? 22.489 26.388 -38.840 1.00 35.12 266 ALA A O 1
ATOM 1977 N N . ALA A 1 267 ? 20.609 25.136 -39.039 1.00 29.81 267 ALA A N 1
ATOM 1978 C CA . ALA A 1 267 ? 20.759 24.344 -40.277 1.00 29.81 267 ALA A CA 1
ATOM 1979 C C . ALA A 1 267 ? 20.421 22.851 -40.075 1.00 29.81 267 ALA A C 1
ATOM 1981 O O . ALA A 1 267 ? 20.902 22.223 -39.139 1.00 29.81 267 ALA A O 1
ATOM 1982 N N . GLY A 1 268 ? 19.693 22.267 -41.039 1.00 28.25 268 GLY A N 1
ATOM 1983 C CA . GLY A 1 268 ? 19.768 20.828 -41.345 1.00 28.25 268 GLY A CA 1
ATOM 1984 C C . GLY A 1 268 ? 18.456 20.042 -41.260 1.00 28.25 268 GLY A C 1
ATOM 1985 O O . GLY A 1 268 ? 18.044 19.611 -40.196 1.00 28.25 268 GLY A O 1
ATOM 1986 N N . LYS A 1 269 ? 17.829 19.824 -42.419 1.00 33.66 269 LYS A N 1
ATOM 1987 C CA . LYS A 1 269 ? 16.586 19.070 -42.662 1.00 33.66 269 LYS A CA 1
ATOM 1988 C C . LYS A 1 269 ? 16.632 17.608 -42.177 1.00 33.66 269 LYS A C 1
ATOM 1990 O O . LYS A 1 269 ? 17.544 16.890 -42.560 1.00 33.66 269 LYS A O 1
ATOM 1995 N N . THR A 1 270 ? 15.551 17.139 -41.549 1.00 27.88 270 THR A N 1
ATOM 1996 C CA . THR A 1 270 ? 14.684 16.053 -42.064 1.00 27.88 270 THR A CA 1
ATOM 1997 C C . THR A 1 270 ? 13.256 16.322 -41.581 1.00 27.88 270 THR A C 1
ATOM 1999 O O . THR A 1 270 ? 13.040 16.690 -40.431 1.00 27.88 270 THR A O 1
ATOM 2002 N N . ALA A 1 271 ? 12.296 16.279 -42.504 1.00 36.34 271 ALA A N 1
ATOM 2003 C CA . ALA A 1 271 ? 10.903 16.614 -42.249 1.00 36.34 271 ALA A CA 1
ATOM 2004 C C . ALA A 1 271 ? 10.174 15.385 -41.705 1.00 36.34 271 ALA A C 1
ATOM 2006 O O . ALA A 1 271 ? 9.889 14.465 -42.466 1.00 36.34 271 ALA A O 1
ATOM 2007 N N . ASP A 1 272 ? 9.860 15.400 -40.414 1.00 30.53 272 ASP A N 1
ATOM 2008 C CA . ASP A 1 272 ? 8.776 14.594 -39.865 1.00 30.53 272 ASP A CA 1
ATOM 2009 C C . ASP A 1 272 ? 7.564 15.525 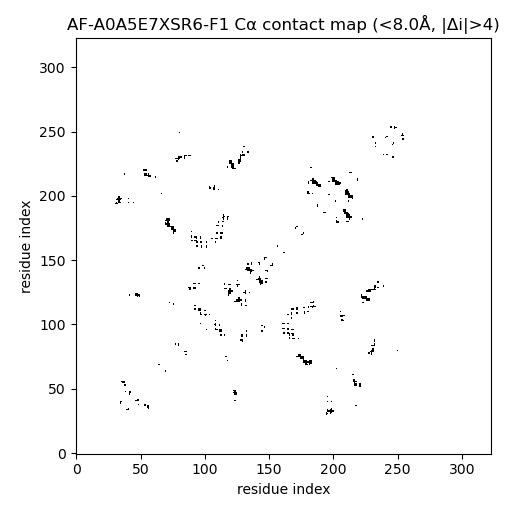-39.740 1.00 30.53 272 ASP A C 1
ATOM 2011 O O . ASP A 1 272 ? 7.660 16.611 -39.158 1.00 30.53 272 ASP A O 1
ATOM 2015 N N . MET A 1 273 ? 6.453 15.183 -40.398 1.00 34.59 273 MET A N 1
ATOM 2016 C CA . MET A 1 273 ? 5.267 16.042 -40.461 1.00 34.59 273 MET A CA 1
ATOM 2017 C C . MET A 1 273 ? 4.552 16.072 -39.105 1.00 34.59 273 MET A C 1
ATOM 2019 O O . MET A 1 273 ? 3.571 15.366 -38.880 1.00 34.59 273 MET A O 1
ATOM 2023 N N . ALA A 1 274 ? 5.033 16.918 -38.197 1.00 35.41 274 ALA A N 1
ATOM 2024 C CA . ALA A 1 274 ? 4.350 17.250 -36.958 1.00 35.41 274 ALA A CA 1
ATOM 2025 C C . ALA A 1 274 ? 3.300 18.340 -37.228 1.00 35.41 274 ALA A C 1
ATOM 2027 O O . ALA A 1 274 ? 3.628 19.498 -37.494 1.00 35.41 274 ALA A O 1
ATOM 2028 N N . PHE A 1 275 ? 2.018 17.982 -37.142 1.00 31.89 275 PHE A N 1
ATOM 2029 C CA . PHE A 1 275 ? 0.925 18.954 -37.107 1.00 31.89 275 PHE A CA 1
ATOM 2030 C C . PHE A 1 275 ? 0.950 19.682 -35.754 1.00 31.89 275 PHE A C 1
ATOM 2032 O O . PHE A 1 275 ? 0.363 19.231 -34.773 1.00 31.89 275 PHE A O 1
ATOM 2039 N N . GLY A 1 276 ? 1.687 20.790 -35.679 1.00 34.78 276 GLY A N 1
ATOM 2040 C CA . GLY A 1 276 ? 1.782 21.612 -34.474 1.00 34.78 276 GLY A CA 1
ATOM 2041 C C . GLY A 1 276 ? 0.538 22.479 -34.269 1.00 34.78 276 GLY A C 1
ATOM 2042 O O . GLY A 1 276 ? 0.162 23.255 -35.145 1.00 34.78 276 GLY A O 1
ATOM 2043 N N . VAL A 1 277 ? -0.083 22.395 -33.091 1.00 34.53 277 VAL A N 1
ATOM 2044 C CA . VAL A 1 277 ? -1.079 23.381 -32.643 1.00 34.53 277 VAL A CA 1
ATOM 2045 C C . VAL A 1 277 ? -0.332 24.569 -32.034 1.00 34.53 277 VAL A C 1
ATOM 2047 O O . VAL A 1 277 ? 0.249 24.457 -30.955 1.00 34.53 277 VAL A O 1
ATOM 2050 N N . ALA A 1 278 ? -0.345 25.717 -32.713 1.00 35.59 278 ALA A N 1
ATOM 2051 C CA . ALA A 1 278 ? 0.203 26.962 -32.183 1.00 35.59 278 ALA A CA 1
ATOM 2052 C C . ALA A 1 278 ? -0.808 27.627 -31.231 1.00 35.59 278 ALA A C 1
ATOM 2054 O O . ALA A 1 278 ? -1.853 28.115 -31.659 1.00 35.59 278 ALA A O 1
ATOM 2055 N N . ILE A 1 279 ? -0.508 27.655 -29.928 1.00 34.66 279 ILE A N 1
ATOM 2056 C CA . ILE A 1 279 ? -1.318 28.361 -28.924 1.00 34.66 279 ILE A CA 1
ATOM 2057 C C . ILE A 1 279 ? -0.689 29.732 -28.662 1.00 34.66 279 ILE A C 1
ATOM 2059 O O . ILE A 1 279 ? 0.319 29.842 -27.965 1.00 34.66 279 ILE A O 1
ATOM 2063 N N . HIS A 1 280 ? -1.300 30.796 -29.185 1.00 32.12 280 HIS A N 1
ATOM 2064 C CA . HIS A 1 280 ? -0.909 32.163 -28.847 1.00 32.12 280 HIS A CA 1
ATOM 2065 C C . HIS A 1 280 ? -1.445 32.537 -27.458 1.00 32.12 280 HIS A C 1
ATOM 2067 O O . HIS A 1 280 ? -2.653 32.651 -27.255 1.00 32.12 280 HIS A O 1
ATOM 2073 N N . ARG A 1 281 ? -0.552 32.773 -26.490 1.00 34.50 281 ARG A N 1
ATOM 2074 C CA . ARG A 1 281 ? -0.908 33.446 -25.231 1.00 34.50 281 ARG A CA 1
ATOM 2075 C C . ARG A 1 281 ? -0.826 34.956 -25.440 1.00 34.50 281 ARG A C 1
ATOM 2077 O O . ARG A 1 281 ? 0.230 35.550 -25.255 1.00 34.50 281 ARG A O 1
ATOM 2084 N N . GLY A 1 282 ? -1.930 35.570 -25.855 1.00 33.72 282 GLY A N 1
ATOM 2085 C CA . GLY A 1 282 ? -2.039 37.026 -25.901 1.00 33.72 282 GLY A CA 1
ATOM 2086 C C . GLY A 1 282 ? -2.282 37.599 -24.505 1.00 33.72 282 GLY A C 1
ATOM 2087 O O . GLY A 1 282 ? -3.329 37.347 -23.912 1.00 33.72 282 GLY A O 1
ATOM 2088 N N . THR A 1 283 ? -1.347 38.392 -23.981 1.00 35.66 283 THR A N 1
ATOM 2089 C CA . THR A 1 283 ? -1.668 39.414 -22.979 1.00 35.66 283 THR A CA 1
ATOM 2090 C C . THR A 1 283 ? -2.344 40.569 -23.715 1.00 35.66 283 THR A C 1
ATOM 2092 O O . THR A 1 283 ? -1.804 41.129 -24.666 1.00 35.66 283 THR A O 1
ATOM 2095 N N . GLY A 1 284 ? -3.589 40.867 -23.350 1.00 31.22 284 GLY A N 1
ATOM 2096 C CA . GLY A 1 284 ? -4.406 41.828 -24.080 1.00 31.22 284 GLY A CA 1
ATOM 2097 C C . GLY A 1 284 ? -3.857 43.255 -24.030 1.00 31.22 284 GLY A C 1
ATOM 2098 O O . GLY A 1 284 ? -3.607 43.797 -22.957 1.00 31.22 284 GLY A O 1
ATOM 2099 N N . ARG A 1 285 ? -3.813 43.908 -25.195 1.00 28.33 285 ARG A N 1
ATOM 2100 C CA . ARG A 1 285 ? -4.288 45.287 -25.340 1.00 28.33 285 ARG A CA 1
ATOM 2101 C C . ARG A 1 285 ? -4.904 45.446 -26.727 1.00 28.33 285 ARG A C 1
ATOM 2103 O O . ARG A 1 285 ? -4.258 45.188 -27.735 1.00 28.33 285 ARG A O 1
ATOM 2110 N N . ALA A 1 286 ? -6.183 45.799 -26.742 1.00 35.38 286 ALA A N 1
ATOM 2111 C CA . ALA A 1 286 ? -6.963 46.019 -27.946 1.00 35.38 286 ALA A CA 1
ATOM 2112 C C . ALA A 1 286 ? -6.426 47.214 -28.747 1.00 35.38 286 ALA A C 1
ATOM 2114 O O . ALA A 1 286 ? -6.173 48.276 -28.179 1.00 35.38 286 ALA A O 1
ATOM 2115 N N . ALA A 1 287 ? -6.345 47.052 -30.065 1.00 29.11 287 ALA A N 1
ATOM 2116 C CA . ALA A 1 287 ? -6.477 48.143 -31.017 1.00 29.11 287 ALA A CA 1
ATOM 2117 C C . ALA A 1 287 ? -7.342 47.635 -32.176 1.00 29.11 287 ALA A C 1
ATOM 2119 O O . ALA A 1 287 ? -6.954 46.747 -32.930 1.00 29.11 287 ALA A O 1
ATOM 2120 N N . VAL A 1 288 ? -8.561 48.164 -32.230 1.00 35.97 288 VAL A N 1
ATOM 2121 C CA . VAL A 1 288 ? -9.535 47.984 -33.307 1.00 35.97 288 VAL A CA 1
ATOM 2122 C C . VAL A 1 288 ? -9.073 48.799 -34.511 1.00 35.97 288 VAL A C 1
ATOM 2124 O O . VAL A 1 288 ? -8.812 49.987 -34.362 1.00 35.97 288 VAL A O 1
ATOM 2127 N N . THR A 1 289 ? -9.029 48.185 -35.693 1.00 27.61 289 THR A N 1
ATOM 2128 C CA . THR A 1 289 ? -9.284 48.846 -36.986 1.00 27.61 289 THR A CA 1
ATOM 2129 C C . THR A 1 289 ? -9.939 47.838 -37.943 1.00 27.61 289 THR A C 1
ATOM 2131 O O . THR A 1 289 ? -9.795 46.628 -37.794 1.00 27.61 289 THR A O 1
ATOM 2134 N N . THR A 1 290 ? -10.769 48.371 -38.831 1.00 29.36 290 THR A N 1
ATOM 2135 C CA . THR A 1 290 ? -11.999 47.820 -39.428 1.00 29.36 290 THR A CA 1
ATOM 2136 C C . THR A 1 290 ? -11.856 47.238 -40.852 1.00 29.36 290 THR A C 1
ATOM 2138 O O . THR A 1 290 ? -11.258 47.898 -41.691 1.00 29.36 290 THR A O 1
ATOM 2141 N N . GLU A 1 291 ? -12.542 46.096 -41.087 1.00 27.58 291 GLU A N 1
ATOM 2142 C CA . GLU A 1 291 ? -13.310 45.624 -42.289 1.00 27.58 291 GLU A CA 1
ATOM 2143 C C . GLU A 1 291 ? -12.657 45.289 -43.668 1.00 27.58 291 GLU A C 1
ATOM 2145 O O . GLU A 1 291 ? -11.614 45.852 -43.986 1.00 27.58 291 GLU A O 1
ATOM 2150 N N . PRO A 1 292 ? -13.311 44.491 -44.580 1.00 45.47 292 PRO A N 1
ATOM 2151 C CA . PRO A 1 292 ? -14.383 43.467 -44.416 1.00 45.47 292 PRO A CA 1
ATOM 2152 C C . PRO A 1 292 ? -14.240 42.142 -45.255 1.00 45.47 292 PRO A C 1
ATOM 2154 O O . PRO A 1 292 ? -13.386 42.020 -46.126 1.00 45.47 292 PRO A O 1
ATOM 2157 N N . ALA A 1 293 ? -15.196 41.208 -45.032 1.00 28.72 293 ALA A N 1
ATOM 2158 C CA . ALA A 1 293 ? -15.669 40.063 -45.866 1.00 28.72 293 ALA A CA 1
ATOM 2159 C C . ALA A 1 293 ? -14.784 38.783 -45.966 1.00 28.72 293 ALA A C 1
ATOM 2161 O O . ALA A 1 293 ? -13.585 38.865 -46.159 1.00 28.72 293 ALA A O 1
ATOM 2162 N N . SER A 1 294 ? -15.262 37.528 -45.891 1.00 30.56 294 SER A N 1
ATOM 2163 C CA . SER A 1 294 ? -16.605 36.924 -45.940 1.00 30.56 294 SER A CA 1
ATOM 2164 C C . SER A 1 294 ? -16.625 35.523 -45.274 1.00 30.56 294 SER A C 1
ATOM 2166 O O . SER A 1 294 ? -15.589 34.887 -45.096 1.00 30.56 294 SER A O 1
ATOM 2168 N N . SER A 1 295 ? -17.838 35.034 -44.979 1.00 31.31 295 SER A N 1
ATOM 2169 C CA . SER A 1 295 ? -18.230 33.700 -44.472 1.00 31.31 295 SER A CA 1
ATOM 2170 C C . SER A 1 295 ? -17.934 33.389 -42.994 1.00 31.31 295 SER A C 1
ATOM 2172 O O . SER A 1 295 ? -16.915 32.824 -42.608 1.00 31.31 295 SER A O 1
ATOM 2174 N N . ALA A 1 296 ? -18.903 33.739 -42.147 1.00 29.62 296 ALA A N 1
ATOM 2175 C CA . ALA A 1 296 ? -18.979 33.286 -40.767 1.00 29.62 296 ALA A CA 1
ATOM 2176 C C . ALA A 1 296 ? -19.480 31.832 -40.709 1.00 29.62 296 ALA A C 1
ATOM 2178 O O . ALA A 1 296 ? -20.563 31.529 -41.208 1.00 29.62 296 ALA A O 1
ATOM 2179 N N . VAL A 1 297 ? -18.728 30.957 -40.039 1.00 30.97 297 VAL A N 1
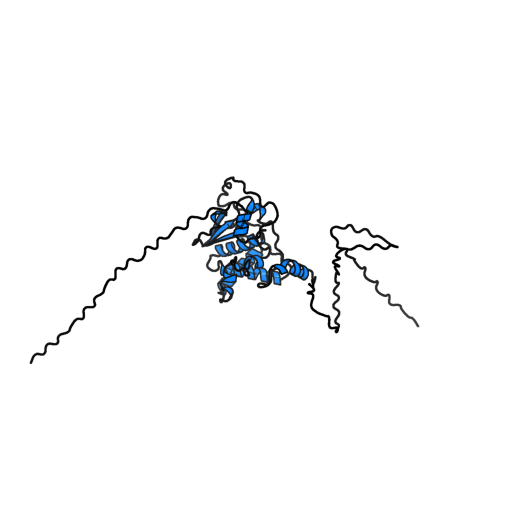ATOM 2180 C CA . VAL A 1 297 ? -19.254 29.720 -39.445 1.00 30.97 297 VAL A CA 1
ATOM 2181 C C . VAL A 1 297 ? -19.181 29.907 -37.934 1.00 30.97 297 VAL A C 1
ATOM 2183 O O . VAL A 1 297 ? -18.117 30.204 -37.390 1.00 30.97 297 VAL A O 1
ATOM 2186 N N . ALA A 1 298 ? -20.334 29.821 -37.273 1.00 32.28 298 ALA A N 1
ATOM 2187 C CA . ALA A 1 298 ? -20.472 30.068 -35.845 1.00 32.28 298 ALA A CA 1
ATOM 2188 C C . ALA A 1 298 ? -19.678 29.039 -35.024 1.00 32.28 298 ALA A C 1
ATOM 2190 O O . ALA A 1 298 ? -19.851 27.834 -35.188 1.00 32.28 298 ALA A O 1
ATOM 2191 N N . SER A 1 299 ? -18.828 29.526 -34.119 1.00 37.81 299 SER A N 1
ATOM 2192 C CA . SER A 1 299 ? -18.176 28.726 -33.082 1.00 37.81 299 SER A CA 1
ATOM 2193 C C . SER A 1 299 ? -18.726 29.146 -31.724 1.00 37.81 299 SER A C 1
ATOM 2195 O O . SER A 1 299 ? -18.535 30.299 -31.335 1.00 37.81 299 SER A O 1
ATOM 2197 N N . ASP A 1 300 ? -19.380 28.231 -31.013 1.00 29.69 300 ASP A N 1
ATOM 2198 C CA . ASP A 1 300 ? -19.732 28.445 -29.611 1.00 29.69 300 ASP A CA 1
ATOM 2199 C C . ASP A 1 300 ? -18.481 28.230 -28.747 1.00 29.69 300 ASP A C 1
ATOM 2201 O O . ASP A 1 300 ? -17.737 27.261 -28.929 1.00 29.69 300 ASP A O 1
ATOM 2205 N N . SER A 1 301 ? -18.184 29.187 -27.872 1.00 31.62 301 SER A N 1
ATOM 2206 C CA . SER A 1 301 ? -16.901 29.282 -27.175 1.00 31.62 301 SER A CA 1
ATOM 2207 C C . SER A 1 301 ? -17.082 29.193 -25.667 1.00 31.62 301 SER A C 1
ATOM 2209 O O . SER A 1 301 ? -17.682 30.079 -25.064 1.00 31.62 301 SER A O 1
ATOM 2211 N N . VAL A 1 302 ? -16.440 28.208 -25.039 1.00 34.72 302 VAL A N 1
ATOM 2212 C CA . VAL A 1 302 ? -16.097 28.260 -23.614 1.00 34.72 302 VAL A CA 1
ATOM 2213 C C . VAL A 1 302 ? -14.577 28.151 -23.511 1.00 34.72 302 VAL A C 1
ATOM 2215 O O . VAL A 1 302 ? -13.981 27.169 -23.936 1.00 34.72 302 VAL A O 1
ATOM 2218 N N . HIS A 1 303 ? -13.956 29.210 -22.986 1.00 38.41 303 HIS A N 1
ATOM 2219 C CA . HIS A 1 303 ? -12.514 29.358 -22.750 1.00 38.41 303 HIS A CA 1
ATOM 2220 C C . HIS A 1 303 ? -11.586 29.255 -23.974 1.00 38.41 303 HIS A C 1
ATOM 2222 O O . HIS A 1 303 ? -10.784 28.338 -24.092 1.00 38.41 303 HIS A O 1
ATOM 2228 N N . GLY A 1 304 ? -11.600 30.292 -24.820 1.00 34.97 304 GLY A N 1
ATOM 2229 C CA . GLY A 1 304 ? -10.381 30.852 -25.434 1.00 34.97 304 GLY A CA 1
ATOM 2230 C C . GLY A 1 304 ? -9.511 29.961 -26.333 1.00 34.97 304 GLY A C 1
ATOM 2231 O O . GLY A 1 304 ? -8.389 30.356 -26.635 1.00 34.97 304 GLY A O 1
ATOM 2232 N N . VAL A 1 305 ? -9.986 28.801 -26.782 1.00 34.47 305 VAL A N 1
ATOM 2233 C CA . VAL A 1 305 ? -9.272 27.944 -27.737 1.00 34.47 305 VAL A CA 1
ATOM 2234 C C . VAL A 1 305 ? -10.055 27.911 -29.046 1.00 34.47 305 VAL A C 1
ATOM 2236 O O . VAL A 1 305 ? -11.212 27.502 -29.069 1.00 34.47 305 VAL A O 1
ATOM 2239 N N . ARG A 1 306 ? -9.426 28.343 -30.145 1.00 34.81 306 ARG A N 1
ATOM 2240 C CA . ARG A 1 306 ? -9.969 28.209 -31.504 1.00 34.81 306 ARG A CA 1
ATOM 2241 C C . ARG A 1 306 ? -9.146 27.157 -32.246 1.00 34.81 306 ARG A C 1
ATOM 2243 O O . ARG A 1 306 ? -7.945 27.337 -32.423 1.00 34.81 306 ARG A O 1
ATOM 2250 N N . VAL A 1 307 ? -9.783 26.059 -32.644 1.00 37.94 307 VAL A N 1
ATOM 2251 C CA . VAL A 1 307 ? -9.155 24.973 -33.412 1.00 37.94 307 VAL A CA 1
ATOM 2252 C C . VAL A 1 307 ? -9.629 25.073 -34.858 1.00 37.94 307 VAL A C 1
ATOM 2254 O O . VAL A 1 307 ? -10.831 25.110 -35.108 1.00 37.94 307 VAL A O 1
ATOM 2257 N N . HIS A 1 308 ? -8.693 25.129 -35.805 1.00 36.25 308 HIS A N 1
ATOM 2258 C CA . HIS A 1 308 ? -8.995 25.109 -37.235 1.00 36.25 308 HIS A CA 1
ATOM 2259 C C . HIS A 1 308 ? -8.726 23.713 -37.799 1.00 36.25 308 HIS A C 1
ATOM 2261 O O . HIS A 1 308 ? -7.628 23.183 -37.648 1.00 36.25 308 HIS A O 1
ATOM 2267 N N . PHE A 1 309 ? -9.719 23.133 -38.472 1.00 34.22 309 PHE A N 1
ATOM 2268 C CA . PHE A 1 309 ? -9.564 21.890 -39.225 1.00 34.22 309 PHE A CA 1
ATOM 2269 C C . PHE A 1 309 ? -9.336 22.243 -40.698 1.00 34.22 309 PHE A C 1
ATOM 2271 O O . PHE A 1 309 ? -10.224 22.792 -41.346 1.00 34.22 309 PHE A O 1
ATOM 2278 N N . GLY A 1 310 ? -8.14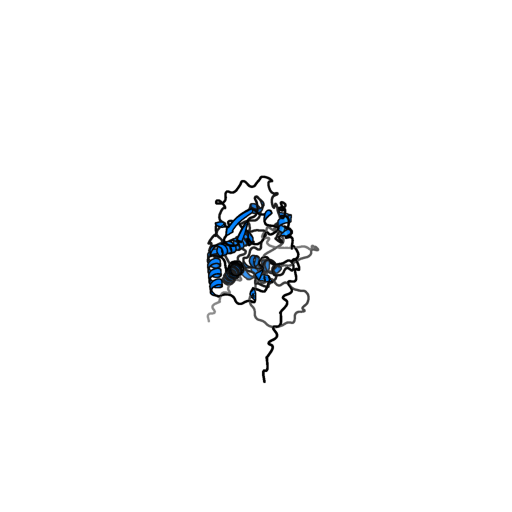2 21.970 -41.224 1.00 35.44 310 GLY A N 1
ATOM 2279 C CA . GLY A 1 310 ? -7.864 22.112 -42.655 1.00 35.44 310 GLY A CA 1
ATOM 2280 C C . GLY A 1 310 ? -8.414 20.916 -43.434 1.00 35.44 310 GLY A C 1
ATOM 2281 O O . GLY A 1 310 ? -8.126 19.770 -43.095 1.00 35.44 310 GLY A O 1
ATOM 2282 N N . THR A 1 311 ? -9.200 21.160 -44.481 1.00 36.41 311 THR A N 1
ATOM 2283 C CA . THR A 1 311 ? -9.607 20.129 -45.447 1.00 36.41 311 THR A CA 1
ATOM 2284 C C . THR A 1 311 ? -8.429 19.748 -46.351 1.00 36.41 311 THR A C 1
ATOM 2286 O O . THR A 1 311 ? -7.683 20.622 -46.790 1.00 36.41 311 THR A O 1
ATOM 2289 N N . ARG A 1 312 ? -8.256 18.444 -46.630 1.00 32.91 312 ARG A N 1
ATOM 2290 C CA . ARG A 1 312 ? -7.212 17.903 -47.529 1.00 32.91 312 ARG A CA 1
ATOM 2291 C C . ARG A 1 312 ? -7.207 18.625 -48.892 1.00 32.91 312 ARG A C 1
ATOM 2293 O O . ARG A 1 312 ? -8.290 18.844 -49.432 1.00 32.91 312 ARG A O 1
ATOM 2300 N N . PRO A 1 313 ? -6.040 18.911 -49.500 1.00 37.94 313 PRO A N 1
ATOM 2301 C CA . PRO A 1 313 ? -5.998 19.297 -50.906 1.00 37.94 313 PRO A CA 1
ATOM 2302 C C . PRO A 1 313 ? -6.406 18.109 -51.793 1.00 37.94 313 PRO A C 1
ATOM 2304 O O . PRO A 1 313 ? -6.051 16.961 -51.513 1.00 37.94 313 PRO A O 1
ATOM 2307 N N . ALA A 1 314 ? -7.181 18.394 -52.841 1.00 39.59 314 ALA A N 1
ATOM 2308 C CA . ALA A 1 314 ? -7.580 17.422 -53.851 1.00 39.59 314 ALA A CA 1
ATOM 2309 C C . ALA A 1 314 ? -6.351 16.854 -54.586 1.00 39.59 314 ALA A C 1
ATOM 2311 O O . ALA A 1 314 ? -5.342 17.535 -54.768 1.00 39.59 314 ALA A O 1
ATOM 2312 N N . THR A 1 315 ? -6.443 15.583 -54.976 1.00 36.41 315 THR A N 1
ATOM 2313 C CA . THR A 1 315 ? -5.393 14.851 -55.706 1.00 36.41 315 THR A CA 1
ATOM 2314 C C . THR A 1 315 ? -5.264 15.440 -57.119 1.00 36.41 315 THR A C 1
ATOM 2316 O O . THR A 1 315 ? -6.306 15.715 -57.714 1.00 36.41 315 THR A O 1
ATOM 2319 N N . PRO A 1 316 ? -4.059 15.658 -57.679 1.00 37.78 316 PRO A N 1
ATOM 2320 C CA . PRO A 1 316 ? -3.949 16.161 -59.045 1.00 37.78 316 PRO A CA 1
ATOM 2321 C C . PRO A 1 316 ? -4.351 15.067 -60.045 1.00 37.78 316 PRO A C 1
ATOM 2323 O O . PRO A 1 316 ? -3.836 13.950 -59.987 1.00 37.78 316 PRO A O 1
ATOM 2326 N N . GLU A 1 317 ? -5.275 15.395 -60.951 1.00 35.62 317 GLU A N 1
ATOM 2327 C CA . GLU A 1 317 ? -5.586 14.589 -62.133 1.00 35.62 317 GLU A CA 1
ATOM 2328 C C . GLU A 1 317 ? -4.351 14.486 -63.038 1.00 35.62 317 GLU A C 1
ATOM 2330 O O . GLU A 1 317 ? -3.697 15.479 -63.361 1.00 35.62 317 GLU A O 1
ATOM 2335 N N . ILE A 1 318 ? -4.038 13.261 -63.448 1.00 38.62 318 ILE A N 1
ATOM 2336 C CA . ILE A 1 318 ? -3.024 12.943 -64.453 1.00 38.62 318 ILE A CA 1
ATOM 2337 C C . ILE A 1 318 ? -3.675 13.126 -65.825 1.00 38.62 318 ILE A C 1
ATOM 2339 O O . ILE A 1 318 ? -4.525 12.332 -66.217 1.00 38.62 318 ILE A O 1
ATOM 2343 N N . GLY A 1 319 ? -3.303 14.197 -66.527 1.00 35.50 319 GLY A N 1
ATOM 2344 C CA . GLY A 1 319 ? -3.734 14.463 -67.897 1.00 35.50 319 GLY A CA 1
ATOM 2345 C C . GLY A 1 319 ? -2.997 13.579 -68.904 1.00 35.50 319 GLY A C 1
ATOM 2346 O O . GLY A 1 319 ? -1.769 13.579 -68.970 1.00 35.50 319 GLY A O 1
ATOM 2347 N N . GLU A 1 320 ? -3.778 12.837 -69.680 1.00 40.28 320 GLU A N 1
ATOM 2348 C CA . GLU A 1 320 ? -3.395 12.066 -70.860 1.00 40.28 320 GLU A CA 1
ATOM 2349 C C . GLU A 1 320 ? -2.963 13.015 -71.995 1.00 40.28 320 GLU A C 1
ATOM 2351 O O . GLU A 1 320 ? -3.666 13.975 -72.308 1.00 40.28 320 GLU A O 1
ATOM 2356 N N . ALA A 1 321 ? -1.804 12.766 -72.614 1.00 37.31 321 ALA A N 1
ATOM 2357 C CA . ALA A 1 321 ? -1.358 13.480 -73.810 1.00 37.31 321 ALA A CA 1
ATOM 2358 C C . ALA A 1 321 ? -1.087 12.479 -74.938 1.00 37.31 321 ALA A C 1
ATOM 2360 O O . ALA A 1 321 ? -0.049 11.822 -74.992 1.00 37.31 321 ALA A O 1
ATOM 2361 N N . THR A 1 322 ? -2.064 12.377 -75.832 1.00 39.50 322 THR A N 1
ATOM 2362 C CA . THR A 1 322 ? -1.964 11.806 -77.174 1.00 39.50 322 THR A CA 1
ATOM 2363 C C . THR A 1 322 ? -1.227 12.763 -78.114 1.00 39.50 322 THR A C 1
ATOM 2365 O O . THR A 1 322 ? -1.701 13.885 -78.314 1.00 39.50 322 THR A O 1
ATOM 2368 N N . SER A 1 323 ? -0.132 12.309 -78.730 1.00 44.00 323 SER A N 1
ATOM 2369 C CA . SER A 1 323 ? 0.228 12.429 -80.165 1.00 44.00 323 SER A CA 1
ATOM 2370 C C . SER A 1 323 ? 1.642 11.906 -80.389 1.00 44.00 323 SER A C 1
ATOM 2372 O O . SER A 1 323 ? 2.551 12.360 -79.661 1.00 44.00 323 SER A O 1
#

=== Feature glossary ===
Key to the feature types in this record:

Secondary structure (8-state, DSSP). Secondary structure is the local, repeating backbone conformation. DSSP classifies it into eight states by reading the hydrogen-bond network: three helix types (H, G, I), two β types (E, B), two non-regular types (T, S), and unstructured coil (-).

Backbone torsions (φ/ψ). Backbone dihedral angles. Every residue except chain termini has a φ (preceding-C → N → Cα → C) and a ψ (N → Cα → C → next-N). They are reported in degrees following the IUPAC sign convention. Secondary structure is essentially a statement about which (φ, ψ) basin each residue occupies.

Predicted aligned error. Predicted Aligned Error (PAE) is an AlphaFold confidence matrix: entry (i, j) is the expected error in the position of residue j, in ångströms, when the prediction is superimposed on the true structure at residue i. Low PAE within a block of residues means that block is internally rigid and well-predicted; high PAE between two blocks means their relative placement is uncertain even if each block individually is confident.

B-factor. B-factor (Debye–Waller factor) reflects atomic displacement in the crystal lattice. It is an experimental observable (units Å²), not a prediction; low values mean the atom is pinned down, high values mean it moves or is heterogeneous across the crystal.

Secondary structure (3-state, P-SEA). Three-state secondary structure (P-SEA) collapses the eight DSSP classes into helix (a), strand (b), and coil (c). P-SEA assigns these from Cα geometry alone — distances and angles — without requiring backbone oxygens, so it works on any Cα trace.

Sequence. Primary structure: the covalent order of the twenty standard amino acids along the backbone. Two proteins with the same sequence will (almost always) fold to the same structure; two with 30% identity often share a fold but not the details.

pLDDT. pLDDT is the predicted lDDT-Cα score: AlphaFold's confidence that the local environment of each residue (all inter-atomic distances within 15 Å) is correctly placed. It is a per-residue number between 0 and 100, with higher meaning more reliable.

InterPro / GO / CATH / organism. Functional annotations link the protein to curated databases. InterPro entries identify conserved domains and families by matching the sequence against member-database signatures (Pfam, PROSITE, CDD, …). Gene Ontology (GO) terms describe molecular function, biological process, and cellular component in a controlled vocabulary. CATH places the structure in a hierarchical fold classification (Class/Architecture/Topology/Homologous-superfamily). The organism is the source species.

Contact-map, Ramachandran, and PAE plots. Three diagnostic plots accompany the record. The Cα contact map visualizes the tertiary structure as a 2D adjacency matrix (8 Å cutoff, sequence-local contacts suppressed). The Ramachandran plot shows the distribution of backbone (φ, ψ) torsions, with points in the α and β basins reflecting secondary structure content. The PAE plot shows AlphaFold's inter-residue confidence as a color matrix.

mmCIF coordinates. The mmCIF table is the protein's shape written out atom by atom. For each backbone N, Cα, C, and carbonyl O, it records an (x, y, z) coordinate triple in Å plus the residue type, chain letter, and residue number.

Radius of gyration, Cα contacts, bounding box. Three whole-structure scalars: the radius of gyration (RMS distance of Cα from centroid, in Å), the count of Cα–Cα contacts (pairs closer than 8 Å and separated by more than four residues in sequence — i.e. tertiary, not local, contacts), and the bounding-box dimensions. Together they distinguish compact globular folds from extended fibres or disordered chains.

Foldseek 3Di. The Foldseek 3Di string encodes local tertiary geometry as a 20-letter alphabet — one character per residue — derived from the relative positions of nearby Cα atoms. Unlike the amino-acid sequence, 3Di is a direct function of the 3D structure, so two proteins with the same fold have similar 3Di strings even at low sequence identity.

Rendered structure images. Six rendered views show the 3D structure from the faces of a cube — i.e. along ±x, ±y, ±z. Rendering representation is drawn randomly per protein from cartoon (secondary-structure ribbons), sticks (backbone bonds), or molecular surface; coloring is either N→C rainbow (blue at the N-terminus through red at the C-terminus) or one color per chain.

Nearest PDB structures. The Foldseek neighbor list gives the closest experimentally determined structures in the PDB, ranked by structural alignment. TM-score near 1 means near-identical fold; near 0.3 means only rough topology match. This is how one finds what a novel AlphaFold prediction most resembles in the solved-structure universe.

Solvent-accessible surface area. SASA measures how much of the protein is reachable by solvent. It is computed by rolling a water-sized probe over the atomic surface and summing the exposed area (Å²). Per-residue SASA distinguishes core (buried, low SASA) from surface (exposed, high SASA) residues; total SASA is a whole-molecule size measure.